Protein AF-A0A0D2DJE8-F1 (afdb_monomer)

pLDDT: mean 70.35, std 17.79, range [27.06, 93.19]

Sequence (343 aa):
MTKASALVGAFKSHMKIKAPKSRRDTSITTIDALCFAVNDFSATFHAWKSQDIGVLVDIMVNSFVNLDLILQATKDDQEGHVAQDYLDAVRQEQIKLLARLKRLAGPEEALSRVRTAVRKARRQRVAEQRPNRIDQVPRASTPVNDGSMTVHGAPITPPATPQPYHRERDLKSTTFANDLGQIMTVLPSNRDIAHEILINGSFEVQQRPWTDARKDLMMSLRSSTRSSMQYGNNEAAATWTHAMAILIREKVMNLVSRRHPLYDRFNGILDPTLISQQCRNFFETISRLLAQICSPGRDEIVQAFANNTTSDTIDRLFDVINIIDLMTLDHINFQFRLAAQSP

Secondary structure (DSSP, 8-state):
-HHHHHHHHHHHHHHHH--SS-TTHHHHHHHHHHHHHHHHHHHHHHHHHHHHHHHHHHHHHHHHHHHHHHHHHTTS--SS---HHHHHHHHHHHHHHHHHHHHHH-HHHHHHHHHHHHHHHHHHHHHHTS------PPP-----------------PPP------------S---HHHHHHHHT--PPPHHHHHHHHHH-TT---------HHHHHHHHHHHHHHHHHHHSS-HHHHHHHHHHHHHHHHHHHHHHS-TTSHHHHHHHHHT-HHHHHH-HHHHHHHHHHHHHHHS-GGGHHHHHHHHH--SS-HHHHHHHHHHHHHHHHHHHHHHHHHHHHH--

Solvent-accessible surface area (backbone atoms only — not comparable to full-atom values): 20714 Å² total; per-residue (Å²): 116,69,70,62,52,52,52,55,49,53,52,56,55,58,64,70,70,72,74,86,91,63,82,61,66,57,51,50,57,53,48,52,51,47,52,49,53,51,50,51,50,50,52,53,48,52,51,51,51,53,49,52,52,50,53,51,50,51,54,51,43,51,54,46,38,53,55,52,51,50,57,57,59,54,68,79,46,76,83,56,85,69,55,67,66,57,60,52,50,52,50,51,50,44,51,54,50,50,55,52,36,28,72,74,60,35,61,67,53,31,53,49,53,41,53,52,50,41,52,51,52,54,52,49,54,55,61,71,65,53,73,84,74,87,78,83,88,82,84,86,80,86,86,85,90,82,88,84,91,82,96,76,81,79,84,82,71,78,78,84,71,82,71,75,81,79,70,77,73,73,90,72,74,96,43,70,59,58,60,47,49,62,73,66,51,88,73,74,56,72,66,57,52,54,52,45,37,74,76,33,86,81,63,66,70,63,86,64,77,63,52,69,70,53,47,51,48,51,53,49,50,54,49,49,54,51,46,49,59,72,76,70,42,75,64,60,44,50,52,50,51,43,48,51,50,51,51,50,44,53,55,56,54,69,74,41,56,86,88,40,81,60,34,65,56,48,55,66,72,60,34,73,80,57,45,69,78,32,61,77,57,42,56,56,51,47,33,58,50,47,68,73,72,55,57,83,94,44,48,67,59,45,50,53,55,60,69,55,78,84,67,54,72,70,57,53,53,54,51,50,50,53,51,52,52,52,50,49,36,55,50,49,41,50,49,50,54,54,59,73,68,57,130

Foldseek 3Di:
DVVVVVVVVVVVVVVVVDDDDDPPPVVVVVVVVVVVVVVVVVVVVVVVVVVVLVVVLVVLLVVLLVLVVVLVVVVPVPVPPPPPVVNVVSVVVNVVSLVVSCVSVNNPVSVVSNVVSNVVSVVVVVVVPPDDPDDDDDDDDDDDDDDDDDDDDDDDDDPDDPDPPPPPDPVPDPDPLVVVLVLLAQDDDPVVVVVVCVVPVLDASDSDPQDVVSVVVVVVVLVVLVVVVVVDDVVVNLVVLLSLLVSLLVLLLVLDDPPDPVNVVSCVVSDSVV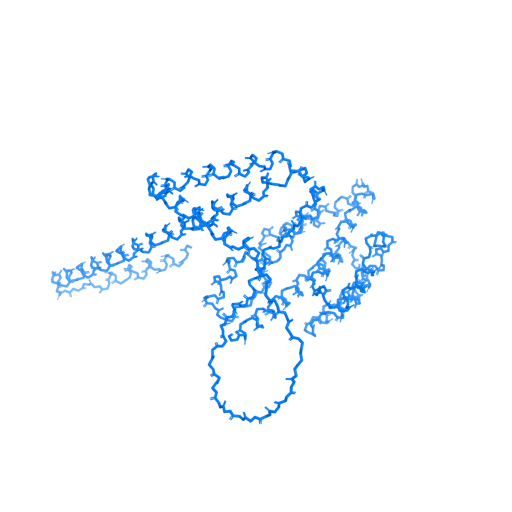CSVCVPVSQLSLLVSCCVRADPVCNVLSVVLNPPPPDDSSVSSVSSSVSSSNRVSVSVRVVSVVVSPDD

Organism: NCBI:txid215243

Nearest PDB structures (foldseek):
  7f6j-assembly1_C  TM=3.838E-01  e=7.176E+00  Homo sapiens
  4mu6-assembly1_A  TM=1.922E-01  e=9.638E+00  Legionella pneumophila subsp. pneumophila str. Philadelphia 1

InterPro domains:
  IPR008862 T-complex 11 [PF05794] (193-340)
  IPR008862 T-complex 11 [PTHR12832] (2-340)

Mean predicted aligned error: 21.14 Å

Structure (mmCIF, N/CA/C/O backbone):
data_AF-A0A0D2DJE8-F1
#
_entry.id   AF-A0A0D2DJE8-F1
#
loop_
_atom_site.group_PDB
_atom_site.id
_atom_site.type_symbol
_atom_site.label_atom_id
_atom_site.label_alt_id
_atom_site.label_comp_id
_atom_site.label_asym_id
_atom_site.label_entity_id
_atom_site.label_seq_id
_atom_site.pdbx_PDB_ins_code
_atom_site.Cartn_x
_atom_site.Cartn_y
_atom_site.Cartn_z
_atom_site.occupancy
_atom_site.B_iso_or_equiv
_atom_site.auth_seq_id
_atom_site.auth_comp_id
_atom_site.auth_asym_id
_atom_site.auth_atom_id
_atom_site.pdbx_PDB_model_num
ATOM 1 N N . MET A 1 1 ? -15.142 22.525 9.954 1.00 47.28 1 MET A N 1
ATOM 2 C CA . MET A 1 1 ? -15.579 23.778 10.620 1.00 47.28 1 MET A CA 1
ATOM 3 C C . MET A 1 1 ? -17.057 24.108 10.377 1.00 47.28 1 MET A C 1
ATOM 5 O O . MET A 1 1 ? -17.746 24.482 11.315 1.00 47.28 1 MET A O 1
ATOM 9 N N . THR A 1 2 ? -17.591 23.911 9.169 1.00 52.34 2 THR A N 1
ATOM 10 C CA . THR A 1 2 ? -18.985 24.233 8.786 1.00 52.34 2 THR A CA 1
ATOM 11 C C . THR A 1 2 ? -20.070 23.442 9.530 1.00 52.34 2 THR A C 1
ATOM 13 O O . THR A 1 2 ? -21.066 24.020 9.952 1.00 52.34 2 THR A O 1
ATOM 16 N N . LYS A 1 3 ? -19.869 22.141 9.783 1.00 49.06 3 LYS A N 1
ATOM 17 C CA . LYS A 1 3 ? -20.858 21.306 10.499 1.00 49.06 3 LYS A CA 1
ATOM 18 C C . LYS A 1 3 ? -21.031 21.692 11.979 1.00 49.06 3 LYS A C 1
ATOM 20 O O . LYS A 1 3 ? -22.139 21.651 12.500 1.00 49.06 3 LYS A O 1
ATOM 25 N N . ALA A 1 4 ? -19.955 22.134 12.636 1.00 47.28 4 ALA A N 1
ATOM 26 C CA . ALA A 1 4 ? -19.991 22.581 14.032 1.00 47.28 4 ALA A CA 1
ATOM 27 C C . ALA A 1 4 ? -20.749 23.912 14.190 1.00 47.28 4 ALA A C 1
ATOM 29 O O . ALA A 1 4 ? -21.521 24.084 15.128 1.00 47.28 4 ALA A O 1
ATOM 30 N N . SER A 1 5 ? -20.591 24.826 13.227 1.00 60.28 5 SER A N 1
ATOM 31 C CA . SER A 1 5 ? -21.339 26.088 13.182 1.00 60.28 5 SER A CA 1
ATOM 32 C C . SER A 1 5 ? -22.848 25.860 13.020 1.00 60.28 5 SER A C 1
ATOM 34 O O . SER A 1 5 ? -23.638 26.496 13.719 1.00 60.28 5 SER A O 1
ATOM 36 N N . ALA A 1 6 ? -23.247 24.905 12.174 1.00 68.69 6 ALA A N 1
ATOM 37 C CA . ALA A 1 6 ? -24.652 24.555 11.968 1.00 68.69 6 ALA A CA 1
ATOM 38 C C . ALA A 1 6 ? -25.313 23.991 13.240 1.00 68.69 6 ALA A C 1
ATOM 40 O O . ALA A 1 6 ? -26.435 24.373 13.574 1.00 68.69 6 ALA A O 1
ATOM 41 N N . LEU A 1 7 ? -24.593 23.152 13.995 1.00 63.94 7 LEU A N 1
ATOM 42 C CA . LEU A 1 7 ? -25.072 22.595 15.264 1.00 63.94 7 LEU A CA 1
ATOM 43 C C . LEU A 1 7 ? -25.291 23.693 16.320 1.00 63.94 7 LEU A C 1
ATOM 45 O O . LEU A 1 7 ? -26.330 23.742 16.978 1.00 63.94 7 LEU A O 1
ATOM 49 N N . VAL A 1 8 ? -24.336 24.623 16.436 1.00 72.00 8 VAL A N 1
ATOM 50 C CA . VAL A 1 8 ? -24.429 25.771 17.354 1.00 72.00 8 VAL A CA 1
ATOM 51 C C . VAL A 1 8 ? -25.569 26.712 16.950 1.00 72.00 8 VAL A C 1
ATOM 53 O O . VAL A 1 8 ? -26.257 27.256 17.816 1.00 72.00 8 VAL A O 1
ATOM 56 N N . GLY A 1 9 ? -25.804 26.883 15.646 1.00 72.69 9 GLY A N 1
ATOM 57 C CA . GLY A 1 9 ? -26.934 27.646 15.114 1.00 72.69 9 GLY A CA 1
ATOM 58 C C . GLY A 1 9 ? -28.283 27.028 15.488 1.00 72.69 9 GLY A C 1
ATOM 59 O O . GLY A 1 9 ? -29.141 27.721 16.034 1.00 72.69 9 GLY A O 1
ATOM 60 N N . ALA A 1 10 ? -28.445 25.720 15.276 1.00 70.56 10 ALA A N 1
ATOM 61 C CA . ALA A 1 10 ? -29.665 24.992 15.629 1.00 70.56 10 ALA A CA 1
ATOM 62 C C . ALA A 1 10 ? -29.951 25.040 17.141 1.00 70.56 10 ALA A C 1
ATOM 64 O O . ALA A 1 10 ? -31.083 25.301 17.554 1.00 70.56 10 ALA A O 1
ATOM 65 N N . PHE A 1 11 ? -28.912 24.886 17.968 1.00 67.81 11 PHE A N 1
ATOM 66 C CA . PHE A 1 11 ? -29.016 24.963 19.426 1.00 67.81 11 PHE A CA 1
ATOM 67 C C . PHE A 1 11 ? -29.463 26.353 19.910 1.00 67.81 11 PHE A C 1
ATOM 69 O O . PHE A 1 11 ? -30.391 26.471 20.715 1.00 67.81 11 PHE A O 1
ATOM 76 N N . LYS A 1 12 ? -28.873 27.427 19.364 1.00 72.62 12 LYS A N 1
ATOM 77 C CA . LYS A 1 12 ? -29.264 28.812 19.687 1.00 72.62 12 LYS A CA 1
ATOM 78 C C . LYS A 1 12 ? -30.706 29.121 19.282 1.00 72.62 12 LYS A C 1
ATOM 80 O O . LYS A 1 12 ? -31.403 29.822 20.015 1.00 72.62 12 LYS A O 1
ATOM 85 N N . SER A 1 13 ? -31.159 28.598 18.145 1.00 71.31 13 SER A N 1
ATOM 86 C CA . SER A 1 13 ? -32.546 28.749 17.694 1.00 71.31 13 SER A CA 1
ATOM 87 C C . SER A 1 13 ? -33.526 28.021 18.614 1.00 71.31 13 SER A C 1
ATOM 89 O O . SER A 1 13 ? -34.564 28.581 18.957 1.00 71.31 13 SER A O 1
ATOM 91 N N . HIS A 1 14 ? -33.172 26.827 19.101 1.00 62.34 14 HIS A N 1
ATOM 92 C CA . HIS A 1 14 ? -34.018 26.063 20.022 1.00 62.34 14 HIS A CA 1
ATOM 93 C C . HIS A 1 14 ? -34.155 26.740 21.397 1.00 62.34 14 HIS A C 1
ATOM 95 O O . HIS A 1 14 ? -35.236 26.754 21.986 1.00 62.34 14 HIS A O 1
ATOM 101 N N . MET A 1 15 ? -33.088 27.389 21.873 1.00 62.09 15 MET A N 1
ATOM 102 C CA . MET A 1 15 ? -33.115 28.155 23.122 1.00 62.09 15 MET A CA 1
ATOM 103 C C . MET A 1 15 ? -33.989 29.416 23.066 1.00 62.09 15 MET A C 1
ATOM 105 O O . MET A 1 15 ? -34.542 29.816 24.088 1.00 62.09 15 MET A O 1
ATOM 109 N N . LYS A 1 16 ? -34.141 30.049 21.895 1.00 64.00 16 LYS A N 1
ATOM 110 C CA . LYS A 1 16 ? -34.956 31.269 21.746 1.00 64.00 16 LYS A CA 1
ATOM 111 C C . LYS A 1 16 ? -36.465 31.003 21.728 1.00 64.00 16 LYS A C 1
ATOM 113 O O . LYS A 1 16 ? -37.232 31.912 22.023 1.00 64.00 16 LYS A O 1
ATOM 118 N N . ILE A 1 17 ? -36.889 29.780 21.401 1.00 57.59 17 ILE A N 1
ATOM 119 C CA . ILE A 1 17 ? -38.304 29.437 21.173 1.00 57.59 17 ILE A CA 1
ATOM 120 C C . ILE A 1 17 ? -39.050 29.100 22.480 1.00 57.59 17 ILE A C 1
ATOM 122 O O . ILE A 1 17 ? -40.277 29.149 22.517 1.00 57.59 17 ILE A O 1
ATOM 126 N N . LYS A 1 18 ? -38.353 28.831 23.595 1.00 52.88 18 LYS A N 1
ATOM 127 C CA . LYS A 1 18 ? -38.999 28.491 24.878 1.00 52.88 18 LYS A CA 1
ATOM 128 C C . LYS A 1 18 ? -38.932 29.609 25.919 1.00 52.88 18 LYS A C 1
ATOM 130 O O . LYS A 1 18 ? -38.138 29.588 26.856 1.00 52.88 18 LYS A O 1
ATOM 135 N N . ALA A 1 19 ? -39.885 30.526 25.825 1.00 50.62 19 ALA A N 1
ATOM 136 C CA . ALA A 1 19 ? -40.555 31.104 26.990 1.00 50.62 19 ALA A CA 1
ATOM 137 C C . ALA A 1 19 ? -41.966 31.532 26.552 1.00 50.62 19 ALA A C 1
ATOM 139 O O . ALA A 1 19 ? -42.040 32.181 25.512 1.00 50.62 19 ALA A O 1
ATOM 140 N N . PRO A 1 20 ? -43.065 31.245 27.292 1.00 56.22 20 PRO A N 1
ATOM 141 C CA . PRO A 1 20 ? -43.128 31.280 28.761 1.00 56.22 20 PRO A CA 1
ATOM 142 C C . PRO A 1 20 ? -44.082 30.248 29.447 1.00 56.22 20 PRO A C 1
ATOM 144 O O . PRO A 1 20 ? -44.749 29.454 28.799 1.00 56.22 20 PRO A O 1
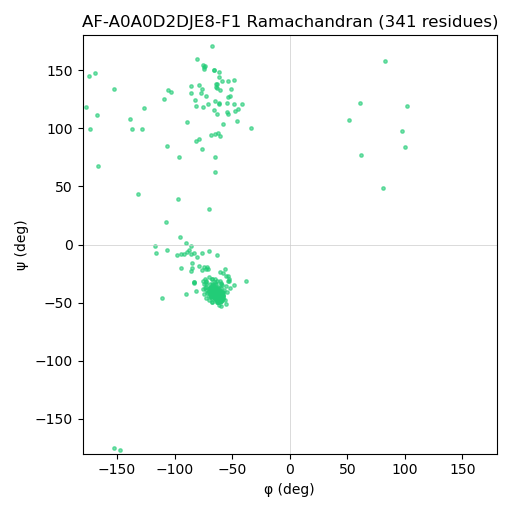ATOM 147 N N . LYS A 1 21 ? -44.170 30.350 30.791 1.00 50.53 21 LYS A N 1
ATOM 148 C CA . LYS A 1 21 ? -45.205 29.823 31.727 1.00 50.53 21 LYS A CA 1
ATOM 149 C C . LYS A 1 21 ? -45.164 28.342 32.178 1.00 50.53 21 LYS A C 1
ATOM 151 O O . LYS A 1 21 ? -46.187 27.684 32.256 1.00 50.53 21 LYS A O 1
ATOM 156 N N . SER A 1 22 ? -43.996 27.871 32.617 1.00 48.94 22 SER A N 1
ATOM 157 C CA . SER A 1 22 ? -43.826 27.037 33.835 1.00 48.94 22 SER A CA 1
ATOM 158 C C . SER A 1 22 ? -42.330 26.990 34.170 1.00 48.94 22 SER A C 1
ATOM 160 O O . SER A 1 22 ? -41.620 26.028 33.898 1.00 48.94 22 SER A O 1
ATOM 162 N N . ARG A 1 23 ? -41.782 28.141 34.577 1.00 51.25 23 ARG A N 1
ATOM 163 C CA . ARG A 1 23 ? -40.354 28.454 34.380 1.00 51.25 23 ARG A CA 1
ATOM 164 C C . ARG A 1 23 ? -39.403 27.925 35.462 1.00 51.25 23 ARG A C 1
ATOM 166 O O . ARG A 1 23 ? -38.215 28.183 35.336 1.00 51.25 23 ARG A O 1
ATOM 173 N N . ARG A 1 24 ? -39.891 27.250 36.510 1.00 49.66 24 ARG A N 1
ATOM 174 C CA . ARG A 1 24 ? -39.035 26.722 37.593 1.00 49.66 24 ARG A CA 1
ATOM 175 C C . ARG A 1 24 ? -38.951 25.195 37.592 1.00 49.66 24 ARG A C 1
ATOM 177 O O . ARG A 1 24 ? -37.842 24.681 37.588 1.00 49.66 24 ARG A O 1
ATOM 184 N N . ASP A 1 25 ? -40.068 24.482 37.457 1.00 49.16 25 ASP A N 1
ATOM 185 C CA . ASP A 1 25 ? -40.029 23.010 37.490 1.00 49.16 25 ASP A CA 1
ATOM 186 C C . ASP A 1 25 ? -39.458 22.401 36.208 1.00 49.16 25 ASP A C 1
ATOM 188 O O . ASP A 1 25 ? -38.590 21.535 36.269 1.00 49.16 25 ASP A O 1
ATOM 192 N N . THR A 1 26 ? -39.841 22.910 35.031 1.00 51.50 26 THR A N 1
ATOM 193 C CA . THR A 1 26 ? -39.294 22.378 33.769 1.00 51.50 26 THR A CA 1
ATOM 194 C C . THR A 1 26 ? -37.807 22.672 33.589 1.00 51.50 26 THR A C 1
ATOM 196 O O . THR A 1 26 ? -37.121 21.863 32.971 1.00 51.50 26 THR A O 1
ATOM 199 N N . SER A 1 27 ? -37.278 23.777 34.142 1.00 55.91 27 SER A N 1
ATOM 200 C CA . SER A 1 27 ? -35.841 24.061 34.048 1.00 55.91 27 SER A CA 1
ATOM 201 C C . SER A 1 27 ? -35.023 23.113 34.916 1.00 55.91 27 SER A C 1
ATOM 203 O O . SER A 1 27 ? -33.990 22.641 34.454 1.00 55.91 27 SER A O 1
ATOM 205 N N . ILE A 1 28 ? -35.496 22.800 36.130 1.00 59.34 28 ILE A N 1
ATOM 206 C CA . ILE A 1 28 ? -34.827 21.861 37.043 1.00 59.34 28 ILE A CA 1
ATOM 207 C C . ILE A 1 28 ? -34.779 20.470 36.405 1.00 59.34 28 ILE A C 1
ATOM 209 O O . ILE A 1 28 ? -33.693 19.932 36.225 1.00 59.34 28 ILE A O 1
ATOM 213 N N . THR A 1 29 ? -35.905 19.956 35.897 1.00 67.81 29 THR A N 1
ATOM 214 C CA . THR A 1 29 ? -35.933 18.635 35.244 1.00 67.81 29 THR A CA 1
ATOM 215 C C . THR A 1 29 ? -35.049 18.568 33.992 1.00 67.81 29 THR A C 1
ATOM 217 O O . THR A 1 29 ? -34.411 17.549 33.741 1.00 67.81 29 THR A O 1
ATOM 220 N N . THR A 1 30 ? -34.964 19.644 33.196 1.00 71.00 30 THR A N 1
ATOM 221 C CA . THR A 1 30 ? -34.058 19.672 32.031 1.00 71.00 30 THR A CA 1
ATOM 222 C C . THR A 1 30 ? -32.584 19.781 32.411 1.00 71.00 30 THR A C 1
ATOM 224 O O . THR A 1 30 ? -31.740 19.244 31.696 1.00 71.00 30 THR A O 1
ATOM 227 N N . ILE A 1 31 ? -32.268 20.461 33.517 1.00 74.25 31 ILE A N 1
ATOM 228 C CA . ILE A 1 31 ? -30.904 20.549 34.047 1.00 74.25 31 ILE A CA 1
ATOM 229 C C . ILE A 1 31 ? -30.491 19.188 34.605 1.00 74.25 31 ILE A C 1
ATOM 231 O O . ILE A 1 31 ? -29.411 18.715 34.270 1.00 74.25 31 ILE A O 1
ATOM 235 N N . ASP A 1 32 ? -31.366 18.513 35.348 1.00 78.94 32 ASP A N 1
ATOM 236 C CA . ASP A 1 32 ? -31.104 17.174 35.882 1.00 78.94 32 ASP A CA 1
ATOM 237 C C . ASP A 1 32 ? -30.932 16.140 34.761 1.00 78.94 32 ASP A C 1
ATOM 239 O O . ASP A 1 32 ? -30.002 15.335 34.799 1.00 78.94 32 ASP A O 1
ATOM 243 N N . ALA A 1 33 ? -31.758 16.208 33.711 1.00 77.62 33 ALA A N 1
ATOM 244 C CA . ALA A 1 33 ? -31.616 15.356 32.530 1.00 77.62 33 ALA A CA 1
ATOM 245 C C . ALA A 1 33 ? -30.295 15.606 31.779 1.00 77.62 33 ALA A C 1
ATOM 247 O O . ALA A 1 33 ? -29.656 14.660 31.317 1.00 77.62 33 ALA A O 1
ATOM 248 N N . LEU A 1 34 ? -29.857 16.867 31.678 1.00 80.00 34 LEU A N 1
ATOM 249 C CA . LEU A 1 34 ? -28.566 17.212 31.084 1.00 80.00 34 LEU A CA 1
ATOM 250 C C . LEU A 1 34 ? -27.401 16.730 31.957 1.00 80.00 34 LEU A C 1
ATOM 252 O O . LEU A 1 34 ? -26.457 16.148 31.431 1.00 80.00 34 LEU A O 1
ATOM 256 N N . CYS A 1 35 ? -27.473 16.930 33.274 1.00 85.69 35 CYS A N 1
ATOM 257 C CA . CYS A 1 35 ? -26.487 16.427 34.229 1.00 85.69 35 CYS A CA 1
ATOM 258 C C . CYS A 1 35 ? -26.371 14.902 34.142 1.00 85.69 35 CYS A C 1
ATOM 260 O O . CYS A 1 35 ? -25.261 14.379 34.086 1.00 85.69 35 CYS A O 1
ATOM 262 N N . PHE A 1 36 ? -27.499 14.191 34.057 1.00 88.12 36 PHE A N 1
ATOM 263 C CA . PHE A 1 36 ? -27.517 12.744 33.864 1.00 88.12 36 PHE A CA 1
ATOM 264 C C . PHE A 1 36 ? -26.846 12.339 32.547 1.00 88.12 36 PHE A C 1
ATOM 266 O O . PHE A 1 36 ? -25.940 11.513 32.563 1.00 88.12 36 PHE A O 1
ATOM 273 N N . ALA A 1 37 ? -27.212 12.965 31.424 1.00 82.75 37 ALA A N 1
ATOM 274 C CA . ALA A 1 37 ? -26.624 12.659 30.118 1.00 82.75 37 ALA A CA 1
ATOM 275 C C . ALA A 1 37 ? -25.116 12.965 30.050 1.00 82.75 37 ALA A C 1
ATOM 277 O O . ALA A 1 37 ? -24.356 12.220 29.436 1.00 82.75 37 ALA A O 1
ATOM 278 N N . VAL A 1 38 ? -24.659 14.045 30.692 1.00 89.44 38 VAL A N 1
ATOM 279 C CA . VAL A 1 38 ? -23.232 14.398 30.765 1.00 89.44 38 VAL A CA 1
ATOM 280 C C . VAL A 1 38 ? -22.468 13.426 31.660 1.00 89.44 38 VAL A C 1
ATOM 282 O O . VAL A 1 38 ? -21.351 13.039 31.313 1.00 89.44 38 VAL A O 1
ATOM 285 N N . ASN A 1 39 ? -23.052 13.009 32.784 1.00 91.69 39 ASN A N 1
ATOM 286 C CA . ASN A 1 39 ? -22.450 12.010 33.663 1.00 91.69 39 ASN A CA 1
ATOM 287 C C . ASN A 1 39 ? -22.362 10.645 32.972 1.00 91.69 39 ASN A C 1
ATOM 289 O O . ASN A 1 39 ? -21.312 10.012 33.035 1.00 91.69 39 ASN A O 1
ATOM 293 N N . ASP A 1 40 ? -23.412 10.234 32.259 1.00 88.50 40 ASP A N 1
ATOM 294 C CA . ASP A 1 40 ? -23.446 8.996 31.477 1.00 88.50 40 ASP A CA 1
ATOM 295 C C . ASP A 1 40 ? -22.420 9.012 30.333 1.00 88.50 40 ASP A C 1
ATOM 297 O O . ASP A 1 40 ? -21.607 8.094 30.198 1.00 88.50 40 ASP A O 1
ATOM 301 N N . PHE A 1 41 ? -22.359 10.114 29.576 1.00 87.44 41 PHE A N 1
ATOM 302 C CA . PHE A 1 41 ? -21.323 10.321 28.566 1.00 87.44 41 PHE A CA 1
ATOM 303 C C . PHE A 1 41 ? -19.921 10.262 29.178 1.00 87.44 41 PHE A C 1
ATOM 305 O O . PHE A 1 41 ? -19.049 9.582 28.644 1.00 87.44 41 PHE A O 1
ATOM 312 N N . SER A 1 42 ? -19.692 10.950 30.300 1.00 88.31 42 SER A N 1
ATOM 313 C CA . SER A 1 42 ? -18.378 11.000 30.947 1.00 88.31 42 SER A CA 1
ATOM 314 C C . SER A 1 42 ? -17.964 9.624 31.463 1.00 88.31 42 SER A C 1
ATOM 316 O O . SER A 1 42 ? -16.830 9.207 31.236 1.00 88.31 42 SER A O 1
ATOM 318 N N . ALA A 1 43 ? -18.879 8.887 32.097 1.00 89.56 43 ALA A N 1
ATOM 319 C CA . ALA A 1 43 ? -18.636 7.529 32.571 1.00 89.56 43 ALA A CA 1
ATOM 320 C C . ALA A 1 43 ? -18.311 6.584 31.406 1.00 89.56 43 ALA A C 1
ATOM 322 O O . ALA A 1 43 ? -17.287 5.897 31.434 1.00 89.56 43 ALA A O 1
ATOM 323 N N . THR A 1 44 ? -19.121 6.618 30.345 1.00 85.81 44 THR A N 1
ATOM 324 C CA . THR A 1 44 ? -18.917 5.805 29.139 1.00 85.81 44 THR A CA 1
ATOM 325 C C . THR A 1 44 ? -17.604 6.160 28.438 1.00 85.81 44 THR A C 1
ATOM 327 O O . THR A 1 44 ? -16.843 5.276 28.043 1.00 85.81 44 THR A O 1
ATOM 330 N N . PHE A 1 45 ? -17.277 7.449 28.336 1.00 85.94 45 PHE A N 1
ATOM 331 C CA . PHE A 1 45 ? -16.034 7.928 27.737 1.00 85.94 45 PHE A CA 1
ATOM 332 C C . PHE A 1 45 ? -14.803 7.523 28.554 1.00 85.94 45 PHE A C 1
ATOM 334 O O . PHE A 1 45 ? -13.803 7.080 27.987 1.00 85.94 45 PHE A O 1
ATOM 341 N N . HIS A 1 46 ? -14.860 7.636 29.883 1.00 87.38 46 HIS A N 1
ATOM 342 C CA . HIS A 1 46 ? -13.777 7.193 30.758 1.00 87.38 46 HIS A CA 1
ATOM 343 C C . HIS A 1 46 ? -13.576 5.677 30.699 1.00 87.38 46 HIS A C 1
ATOM 345 O O . HIS A 1 46 ? -12.429 5.232 30.626 1.00 87.38 46 HIS A O 1
ATOM 351 N N . ALA A 1 47 ? -14.660 4.897 30.659 1.00 85.38 47 ALA A N 1
ATOM 352 C CA . ALA A 1 47 ? -14.599 3.448 30.490 1.00 85.38 47 ALA A CA 1
ATOM 353 C C . ALA A 1 47 ? -13.961 3.065 29.146 1.00 85.38 47 ALA A C 1
ATOM 355 O O . ALA A 1 47 ? -13.003 2.291 29.116 1.00 85.38 47 ALA A O 1
ATOM 356 N N . TRP A 1 48 ? -14.415 3.675 28.047 1.00 89.44 48 TRP A N 1
ATOM 357 C CA . TRP A 1 48 ? -13.828 3.476 26.721 1.00 89.44 48 TRP A CA 1
ATOM 358 C C . TRP A 1 48 ? -12.341 3.853 26.686 1.00 89.44 48 TRP A C 1
ATOM 360 O O . TRP A 1 48 ? -11.515 3.076 26.213 1.00 89.44 48 TRP A O 1
ATOM 370 N N . LYS A 1 49 ? -11.970 5.007 27.254 1.00 88.25 49 LYS A N 1
ATOM 371 C CA . LYS A 1 49 ? -10.576 5.464 27.315 1.00 88.25 49 LYS A CA 1
ATOM 372 C C . LYS A 1 49 ? -9.697 4.510 28.125 1.00 88.25 49 LYS A C 1
ATOM 374 O O . LYS A 1 49 ? -8.564 4.245 27.732 1.00 88.25 49 LYS A O 1
ATOM 379 N N . SER A 1 50 ? -10.197 3.999 29.249 1.00 84.19 50 SER A N 1
ATOM 380 C CA . SER A 1 50 ? -9.478 3.006 30.052 1.00 84.19 50 SER A CA 1
ATOM 381 C C . SER A 1 50 ? -9.262 1.707 29.274 1.00 84.19 50 SER A C 1
ATOM 383 O O . SER A 1 50 ? -8.175 1.133 29.333 1.00 84.19 50 SER A O 1
ATOM 385 N N . GLN A 1 51 ? -10.271 1.268 28.515 1.00 86.62 51 GLN A N 1
ATOM 386 C CA . GLN A 1 51 ? -10.176 0.085 27.662 1.00 86.62 51 GLN A CA 1
ATOM 387 C C . GLN A 1 51 ? -9.151 0.280 26.536 1.00 86.62 51 GLN A C 1
ATOM 389 O O . GLN A 1 51 ? -8.308 -0.588 26.327 1.00 86.62 51 GLN A O 1
ATOM 394 N N . ASP A 1 52 ? -9.175 1.424 25.850 1.00 86.38 52 ASP A N 1
ATOM 395 C CA . ASP A 1 52 ? -8.239 1.745 24.765 1.00 86.38 52 ASP A CA 1
ATOM 396 C C . ASP A 1 52 ? -6.784 1.816 25.259 1.00 86.38 52 ASP A C 1
ATOM 398 O O . ASP A 1 52 ? -5.879 1.238 24.653 1.00 86.38 52 ASP A O 1
ATOM 402 N N . ILE A 1 53 ? -6.555 2.431 26.427 1.00 87.44 53 ILE A N 1
ATOM 403 C CA . ILE A 1 53 ? -5.235 2.438 27.076 1.00 87.44 53 ILE A CA 1
ATOM 404 C C . ILE A 1 53 ? -4.792 1.009 27.416 1.00 87.44 53 ILE A C 1
ATOM 406 O O . ILE A 1 53 ? -3.630 0.669 27.191 1.00 87.44 53 ILE A O 1
ATOM 410 N N . GLY A 1 54 ? -5.698 0.165 27.919 1.00 88.69 54 GLY A N 1
ATOM 411 C CA . GLY A 1 54 ? -5.420 -1.247 28.191 1.00 88.69 54 GLY A CA 1
ATOM 412 C C . GLY A 1 54 ? -4.990 -2.012 26.937 1.00 88.69 54 GLY A C 1
ATOM 413 O O . GLY A 1 54 ? -3.942 -2.656 26.942 1.00 88.69 54 GLY A O 1
ATOM 414 N N . VAL A 1 55 ? -5.737 -1.861 25.839 1.00 88.50 55 VAL A N 1
ATOM 415 C CA . VAL A 1 55 ? -5.411 -2.471 24.538 1.00 88.50 55 VAL A CA 1
ATOM 416 C C . VAL A 1 55 ? -4.053 -1.986 24.027 1.00 88.50 55 VAL A C 1
ATOM 418 O O . VAL A 1 55 ? -3.235 -2.788 23.575 1.00 88.50 55 VAL A O 1
ATOM 421 N N . LEU A 1 56 ? -3.763 -0.687 24.141 1.00 88.38 56 LEU A N 1
ATOM 422 C CA . LEU A 1 56 ? -2.466 -0.131 23.755 1.00 88.38 56 LEU A CA 1
ATOM 423 C C . LEU A 1 56 ? -1.316 -0.727 24.582 1.00 88.38 56 LEU A C 1
ATOM 425 O O . LEU A 1 56 ? -0.267 -1.053 24.021 1.00 88.38 56 LEU A O 1
ATOM 429 N N . VAL A 1 57 ? -1.502 -0.883 25.898 1.00 91.31 57 VAL A N 1
ATOM 430 C CA . VAL A 1 57 ? -0.523 -1.531 26.784 1.00 91.31 57 VAL A CA 1
ATOM 431 C C . VAL A 1 57 ? -0.278 -2.973 26.342 1.00 91.31 57 VAL A C 1
ATOM 433 O O . VAL A 1 57 ? 0.879 -3.376 26.236 1.00 91.31 57 VAL A O 1
ATOM 436 N N . ASP A 1 58 ? -1.322 -3.729 26.009 1.00 90.00 58 ASP A N 1
ATOM 437 C CA . ASP A 1 58 ? -1.189 -5.125 25.581 1.00 90.00 58 ASP A CA 1
ATOM 438 C C . ASP A 1 58 ? -0.471 -5.257 24.227 1.00 90.00 58 ASP A C 1
ATOM 440 O O . ASP A 1 58 ? 0.422 -6.097 24.081 1.00 90.00 58 ASP A O 1
ATOM 444 N N . ILE A 1 59 ? -0.766 -4.375 23.263 1.00 89.38 59 ILE A N 1
ATOM 445 C CA . ILE A 1 59 ? -0.039 -4.297 21.982 1.00 89.38 59 ILE A CA 1
ATOM 446 C C . ILE A 1 59 ? 1.448 -4.017 22.225 1.00 89.38 59 ILE A C 1
ATOM 448 O O . ILE A 1 59 ? 2.320 -4.667 21.643 1.00 89.38 59 ILE A O 1
ATOM 452 N N . MET A 1 60 ? 1.754 -3.065 23.107 1.00 88.50 60 MET A N 1
ATOM 453 C CA . MET A 1 60 ? 3.130 -2.721 23.453 1.00 88.50 60 MET A CA 1
ATOM 454 C C . MET A 1 60 ? 3.853 -3.863 24.178 1.00 88.50 60 MET A C 1
ATOM 456 O O . MET A 1 60 ? 5.025 -4.111 23.902 1.00 88.50 60 MET A O 1
ATOM 460 N N . VAL A 1 61 ? 3.176 -4.591 25.069 1.00 92.56 61 VAL A N 1
ATOM 461 C CA . VAL A 1 61 ? 3.737 -5.786 25.717 1.00 92.56 61 VAL A CA 1
ATOM 462 C C . VAL A 1 61 ? 4.032 -6.872 24.679 1.00 92.56 61 VAL A C 1
ATOM 464 O O . VAL A 1 61 ? 5.111 -7.461 24.717 1.00 92.56 61 VAL A O 1
ATOM 467 N N . ASN A 1 62 ? 3.137 -7.100 23.716 1.00 91.00 62 ASN A N 1
ATOM 468 C CA . ASN A 1 62 ? 3.361 -8.072 22.644 1.00 91.00 62 ASN A CA 1
ATOM 469 C C . ASN A 1 62 ? 4.552 -7.679 21.752 1.00 91.00 62 ASN A C 1
ATOM 471 O O . ASN A 1 62 ? 5.419 -8.499 21.456 1.00 91.00 62 ASN A O 1
ATOM 475 N N . SER A 1 63 ? 4.663 -6.394 21.400 1.00 89.06 63 SER A N 1
ATOM 476 C CA . SER A 1 63 ? 5.829 -5.878 20.676 1.00 89.06 63 SER A CA 1
ATOM 477 C C . SER A 1 63 ? 7.130 -6.081 21.462 1.00 89.06 63 SER A C 1
ATOM 479 O O . SER A 1 63 ? 8.149 -6.405 20.858 1.00 89.06 63 SER A O 1
ATOM 481 N N . PHE A 1 64 ? 7.113 -5.928 22.791 1.00 93.19 64 PHE A N 1
ATOM 482 C CA . PHE A 1 64 ? 8.289 -6.177 23.631 1.00 93.19 64 PHE A CA 1
ATOM 483 C C . PHE A 1 64 ? 8.704 -7.651 23.589 1.00 93.19 64 PHE A C 1
ATOM 485 O O . PHE A 1 64 ? 9.889 -7.958 23.454 1.00 93.19 64 PHE A O 1
ATOM 492 N N . VAL A 1 65 ? 7.726 -8.558 23.681 1.00 93.06 65 VAL A N 1
ATOM 493 C CA . VAL A 1 65 ? 7.943 -10.007 23.595 1.00 93.06 65 VAL A CA 1
ATOM 494 C C . VAL A 1 65 ? 8.539 -10.395 22.244 1.00 93.06 65 VAL A C 1
ATOM 496 O O . VAL A 1 65 ? 9.514 -11.136 22.222 1.00 93.06 65 VAL A O 1
ATOM 499 N N . ASN A 1 66 ? 8.033 -9.855 21.133 1.00 89.81 66 ASN A N 1
ATOM 500 C CA . ASN A 1 66 ? 8.586 -10.136 19.804 1.00 89.81 66 ASN A CA 1
ATOM 501 C C . ASN A 1 66 ? 10.063 -9.733 19.696 1.00 89.81 66 ASN A C 1
ATOM 503 O O . ASN A 1 66 ? 10.875 -10.505 19.191 1.00 89.81 66 ASN A O 1
ATOM 507 N N . LEU A 1 67 ? 10.433 -8.562 20.229 1.00 90.81 67 LEU A N 1
ATOM 508 C CA . LEU A 1 67 ? 11.834 -8.128 20.275 1.00 90.81 67 LEU A CA 1
ATOM 509 C C . LEU A 1 67 ? 12.693 -9.046 21.166 1.00 90.81 67 LEU A C 1
ATOM 511 O O . LEU A 1 67 ? 13.834 -9.336 20.813 1.00 90.81 67 LEU A O 1
ATOM 515 N N . ASP A 1 68 ? 12.156 -9.546 22.288 1.00 89.44 68 ASP A N 1
ATOM 516 C CA . ASP A 1 68 ? 12.854 -10.522 23.147 1.00 89.44 68 ASP A CA 1
ATOM 517 C C . ASP A 1 68 ? 13.087 -11.851 22.416 1.00 89.44 68 ASP A C 1
ATOM 519 O O . ASP A 1 68 ? 14.180 -12.408 22.488 1.00 89.44 68 ASP A O 1
ATOM 523 N N . LEU A 1 69 ? 12.095 -12.335 21.665 1.00 87.62 69 LEU A N 1
ATOM 524 C CA . LEU A 1 69 ? 12.208 -13.569 20.886 1.00 87.62 69 LEU A CA 1
ATOM 525 C C . LEU A 1 69 ? 13.243 -13.456 19.761 1.00 87.62 69 LEU A C 1
ATOM 527 O O . LEU A 1 69 ? 13.995 -14.408 19.560 1.00 87.62 69 LEU A O 1
ATOM 531 N N . ILE A 1 70 ? 13.326 -12.304 19.082 1.00 84.56 70 ILE A N 1
ATOM 532 C CA . ILE A 1 70 ? 14.373 -12.031 18.081 1.00 84.56 70 ILE A CA 1
ATOM 533 C C . ILE A 1 70 ? 15.750 -12.130 18.738 1.00 84.56 70 ILE A C 1
ATOM 535 O O . ILE A 1 70 ? 16.572 -12.921 18.285 1.00 84.56 70 ILE A O 1
ATOM 539 N N . LEU A 1 71 ? 15.972 -11.417 19.850 1.00 84.88 71 LEU A N 1
ATOM 540 C CA . LEU A 1 71 ? 17.249 -11.461 20.576 1.00 84.88 71 LEU A CA 1
ATOM 541 C C . LEU A 1 71 ? 17.616 -12.875 21.042 1.00 84.88 71 LEU A C 1
ATOM 543 O O . LEU A 1 71 ? 18.793 -13.230 21.088 1.00 84.88 71 LEU A O 1
ATOM 547 N N . GLN A 1 72 ? 16.621 -13.684 21.412 1.00 82.50 72 GLN A N 1
ATOM 548 C CA . GLN A 1 72 ? 16.851 -15.078 21.768 1.00 82.50 72 GLN A CA 1
ATOM 549 C C . GLN A 1 72 ? 17.173 -15.958 20.560 1.00 82.50 72 GLN A C 1
ATOM 551 O O . GLN A 1 72 ? 17.974 -16.871 20.698 1.00 82.50 72 GLN A O 1
ATOM 556 N N . ALA A 1 73 ? 16.524 -15.754 19.412 1.00 79.94 73 ALA A N 1
ATOM 557 C CA . ALA A 1 73 ? 16.792 -16.523 18.197 1.00 79.94 73 ALA A CA 1
ATOM 558 C C . ALA A 1 73 ? 18.185 -16.230 17.632 1.00 79.94 73 ALA A C 1
ATOM 560 O O . ALA A 1 73 ? 18.884 -17.151 17.233 1.00 79.94 73 ALA A O 1
ATOM 561 N N . THR A 1 74 ? 18.620 -14.974 17.697 1.00 76.62 74 THR A N 1
ATOM 562 C CA . THR A 1 74 ? 19.948 -14.551 17.236 1.00 76.62 74 THR A CA 1
ATOM 563 C C . THR A 1 74 ? 21.077 -14.920 18.197 1.00 76.62 74 THR A C 1
ATOM 565 O O . THR A 1 74 ? 22.237 -14.686 17.887 1.00 76.62 74 THR A O 1
ATOM 568 N N . LYS A 1 75 ? 20.776 -15.436 19.398 1.00 71.12 75 LYS A N 1
ATOM 569 C CA . LYS A 1 75 ? 21.813 -15.801 20.374 1.00 71.12 75 LYS A CA 1
ATOM 570 C C . LYS A 1 75 ? 22.621 -17.026 19.926 1.00 71.12 75 LYS A C 1
ATOM 572 O O . LYS A 1 75 ? 23.810 -17.089 20.224 1.00 71.12 75 LYS A O 1
ATOM 577 N N . ASP A 1 76 ? 21.970 -17.957 19.231 1.00 65.06 76 ASP A N 1
ATOM 578 C CA . ASP A 1 76 ? 22.563 -19.230 18.804 1.00 65.06 76 ASP A CA 1
ATOM 579 C C . ASP A 1 76 ? 23.049 -19.193 17.337 1.00 65.06 76 ASP A C 1
ATOM 581 O O . ASP A 1 76 ? 23.751 -20.099 16.900 1.00 65.06 76 ASP A O 1
ATOM 585 N N . ASP A 1 77 ? 22.725 -18.130 16.592 1.00 62.50 77 ASP A N 1
ATOM 586 C CA . ASP A 1 77 ? 23.124 -17.909 15.196 1.00 62.50 77 ASP A CA 1
ATOM 587 C C . ASP A 1 77 ? 24.384 -17.024 15.127 1.00 62.50 77 ASP A C 1
ATOM 589 O O . ASP A 1 77 ? 24.317 -15.822 14.875 1.00 62.50 77 ASP A O 1
ATOM 593 N N . GLN A 1 78 ? 25.545 -17.613 15.450 1.00 56.09 78 GLN A N 1
ATOM 594 C CA . GLN A 1 78 ? 26.856 -16.950 15.328 1.00 56.09 78 GLN A CA 1
ATOM 595 C C . GLN A 1 78 ? 27.479 -17.071 13.925 1.00 56.09 78 GLN A C 1
ATOM 597 O O . GLN A 1 78 ? 28.506 -16.442 13.666 1.00 56.09 78 GLN A O 1
ATOM 602 N N . GLU A 1 79 ? 26.889 -17.870 13.029 1.00 54.38 79 GLU A N 1
ATOM 603 C CA . GLU A 1 79 ? 27.378 -18.064 11.655 1.00 54.38 79 GLU A CA 1
ATOM 604 C C . GLU A 1 79 ? 26.900 -16.949 10.716 1.00 54.38 79 GLU A C 1
ATOM 606 O O . GLU A 1 79 ? 27.631 -16.536 9.812 1.00 54.38 79 GLU A O 1
ATOM 611 N N . GLY A 1 80 ? 25.710 -16.392 10.960 1.00 56.03 80 GLY A N 1
ATOM 612 C CA . GLY A 1 80 ? 25.290 -15.143 10.345 1.00 56.03 80 GLY A CA 1
ATOM 613 C C . GLY A 1 80 ? 26.009 -13.971 11.005 1.00 56.03 80 GLY A C 1
ATOM 614 O O . GLY A 1 80 ? 25.822 -13.716 12.189 1.00 56.03 80 GLY A O 1
ATOM 615 N N . HIS A 1 81 ? 26.804 -13.206 10.254 1.00 56.38 81 HIS A N 1
ATOM 616 C CA . HIS A 1 81 ? 27.355 -11.919 10.696 1.00 56.38 81 HIS A CA 1
ATOM 617 C C . HIS A 1 81 ? 26.237 -10.875 10.922 1.00 56.38 81 HIS A C 1
ATOM 619 O O . HIS A 1 81 ? 26.171 -9.854 10.234 1.00 56.38 81 HIS A O 1
ATOM 625 N N . VAL A 1 82 ? 25.320 -11.122 11.860 1.00 59.91 82 VAL A N 1
ATOM 626 C CA . VAL A 1 82 ? 24.336 -10.142 12.307 1.00 59.91 82 VAL A CA 1
ATOM 627 C C . VAL A 1 82 ? 25.135 -9.007 12.924 1.00 59.91 82 VAL A C 1
ATOM 629 O O . VAL A 1 82 ? 25.810 -9.185 13.937 1.00 59.91 82 VAL A O 1
ATOM 632 N N . ALA A 1 83 ? 25.107 -7.847 12.269 1.00 66.81 83 ALA A N 1
ATOM 633 C CA . ALA A 1 83 ? 25.825 -6.674 12.735 1.00 66.81 83 ALA A CA 1
ATOM 634 C C . ALA A 1 83 ? 25.452 -6.410 14.199 1.00 66.81 83 ALA A C 1
ATOM 636 O O . ALA A 1 83 ? 24.270 -6.322 14.532 1.00 66.81 83 ALA A O 1
ATOM 637 N N . GLN A 1 84 ? 26.454 -6.281 15.068 1.00 74.44 84 GLN A N 1
ATOM 638 C CA . GLN A 1 84 ? 26.278 -5.934 16.481 1.00 74.44 84 GLN A CA 1
ATOM 639 C C . GLN A 1 84 ? 25.353 -4.709 16.647 1.00 74.44 84 GLN A C 1
ATOM 641 O O . GLN A 1 84 ? 24.489 -4.687 17.524 1.00 74.44 84 GLN A O 1
ATOM 646 N N . ASP A 1 85 ? 25.433 -3.774 15.698 1.00 75.19 85 ASP A N 1
ATOM 647 C CA . ASP A 1 85 ? 24.570 -2.599 15.565 1.00 75.19 85 ASP A CA 1
ATOM 648 C C . ASP A 1 85 ? 23.068 -2.931 15.496 1.00 75.19 85 ASP A C 1
ATOM 650 O O . ASP A 1 85 ? 22.242 -2.197 16.038 1.00 75.19 85 ASP A O 1
ATOM 654 N N . TYR A 1 86 ? 22.681 -4.045 14.864 1.00 80.25 86 TYR A N 1
ATOM 655 C CA . TYR A 1 86 ? 21.286 -4.493 14.804 1.00 80.25 86 TYR A CA 1
ATOM 656 C C . TYR A 1 86 ? 20.785 -4.950 16.176 1.00 80.25 86 TYR A C 1
ATOM 658 O O . TYR A 1 86 ? 19.693 -4.564 16.597 1.00 80.25 86 TYR A O 1
ATOM 666 N N . LEU A 1 87 ? 21.586 -5.735 16.901 1.00 81.38 87 LEU A N 1
ATOM 667 C CA . LEU A 1 87 ? 21.233 -6.188 18.249 1.00 81.38 87 LEU A CA 1
ATOM 668 C C . LEU A 1 87 ? 21.129 -5.007 19.214 1.00 81.38 87 LEU A C 1
ATOM 670 O O . LEU A 1 87 ? 20.217 -4.958 20.045 1.00 81.38 87 LEU A O 1
ATOM 674 N N . ASP A 1 88 ? 22.023 -4.031 19.076 1.00 84.19 88 ASP A N 1
ATOM 675 C CA . ASP A 1 88 ? 21.995 -2.821 19.887 1.00 84.19 88 ASP A CA 1
ATOM 676 C C . ASP A 1 88 ? 20.798 -1.926 19.536 1.00 84.19 88 ASP A C 1
ATOM 678 O O . ASP A 1 88 ? 20.135 -1.427 20.448 1.00 84.19 88 ASP A O 1
ATOM 682 N N . ALA A 1 89 ? 20.415 -1.821 18.260 1.00 83.94 89 ALA A N 1
ATOM 683 C CA . ALA A 1 89 ? 19.178 -1.150 17.854 1.00 83.94 89 ALA A CA 1
ATOM 684 C C . ALA A 1 89 ? 17.926 -1.827 18.447 1.00 83.94 89 ALA A C 1
ATOM 686 O O . ALA A 1 89 ? 17.049 -1.149 18.987 1.00 83.94 89 ALA A O 1
ATOM 687 N N . VAL A 1 90 ? 17.856 -3.164 18.427 1.00 87.12 90 VAL A N 1
ATOM 688 C CA . VAL A 1 90 ? 16.739 -3.925 19.022 1.00 87.12 90 VAL A CA 1
ATOM 689 C C . VAL A 1 90 ? 16.650 -3.697 20.536 1.00 87.12 90 VAL A C 1
ATOM 691 O O . VAL A 1 90 ? 15.559 -3.463 21.065 1.00 87.12 90 VAL A O 1
ATOM 694 N N . ARG A 1 91 ? 17.786 -3.690 21.247 1.00 87.88 91 ARG A N 1
ATOM 695 C CA . ARG A 1 91 ? 17.832 -3.377 22.689 1.00 87.88 91 ARG A CA 1
ATOM 696 C C . ARG A 1 91 ? 17.391 -1.945 22.980 1.00 87.88 91 ARG A C 1
ATOM 698 O O . ARG A 1 91 ? 16.639 -1.719 23.929 1.00 87.88 91 ARG A O 1
ATOM 705 N N . GLN A 1 92 ? 17.821 -0.975 22.173 1.00 90.38 92 GLN A N 1
ATOM 706 C CA . GLN A 1 92 ? 17.396 0.419 22.320 1.00 90.38 92 GLN A CA 1
ATOM 707 C C . GLN A 1 92 ? 15.878 0.566 22.161 1.00 90.38 92 GLN A C 1
ATOM 709 O O . GLN A 1 92 ? 15.244 1.271 22.950 1.00 90.38 92 GLN A O 1
ATOM 714 N N . GLU A 1 93 ? 15.275 -0.135 21.201 1.00 89.50 93 GLU A N 1
ATOM 715 C CA . GLU A 1 93 ? 13.820 -0.138 21.029 1.00 89.50 93 GLU A CA 1
ATOM 716 C C . GLU A 1 93 ? 13.094 -0.788 22.217 1.00 89.50 93 GLU A C 1
ATOM 718 O O . GLU A 1 93 ? 12.106 -0.231 22.703 1.00 89.50 93 GLU A O 1
ATOM 723 N N . GLN A 1 94 ? 13.617 -1.880 22.789 1.00 91.44 94 GLN A N 1
ATOM 724 C CA . GLN A 1 94 ? 13.070 -2.450 24.030 1.00 91.44 94 GLN A CA 1
ATOM 725 C C . GLN A 1 94 ? 13.098 -1.452 25.197 1.00 91.44 94 GLN A C 1
ATOM 727 O O . GLN A 1 94 ? 12.125 -1.360 25.952 1.00 91.44 94 GLN A O 1
ATOM 732 N N . ILE A 1 95 ? 14.179 -0.676 25.341 1.00 91.69 95 ILE A N 1
ATOM 733 C CA . ILE A 1 95 ? 14.306 0.348 26.389 1.00 91.69 95 ILE A CA 1
ATOM 734 C C . ILE A 1 95 ? 13.253 1.447 26.200 1.00 91.69 95 ILE A C 1
ATOM 736 O O . ILE A 1 95 ? 12.549 1.795 27.155 1.00 91.69 95 ILE A O 1
ATOM 740 N N . LYS A 1 96 ? 13.095 1.963 24.973 1.00 90.56 96 LYS A N 1
ATOM 741 C CA . LYS A 1 96 ? 12.077 2.981 24.650 1.00 90.56 96 LYS A CA 1
ATOM 742 C C . LYS A 1 96 ? 10.665 2.464 24.927 1.00 90.56 96 LYS A C 1
ATOM 744 O O . LYS A 1 96 ? 9.845 3.167 25.525 1.00 90.56 96 LYS A O 1
ATOM 749 N N . LEU A 1 97 ? 10.389 1.225 24.527 1.00 90.38 97 LEU A N 1
ATOM 750 C CA . LEU A 1 97 ? 9.088 0.590 24.694 1.00 90.38 97 LEU A CA 1
ATOM 751 C C . LEU A 1 97 ? 8.757 0.370 26.173 1.00 90.38 97 LEU A C 1
ATOM 753 O O . LEU A 1 97 ? 7.652 0.692 26.612 1.00 90.38 97 LEU A O 1
ATOM 757 N N . LEU A 1 98 ? 9.735 -0.079 26.965 1.00 90.69 98 LEU A N 1
ATOM 758 C CA . LEU A 1 98 ? 9.586 -0.240 28.408 1.00 90.69 98 LEU A CA 1
ATOM 759 C C . LEU A 1 98 ? 9.356 1.104 29.109 1.00 90.69 98 LEU A C 1
ATOM 761 O O . LEU A 1 98 ? 8.484 1.198 29.970 1.00 90.69 98 LEU A O 1
ATOM 765 N N . ALA A 1 99 ? 10.088 2.158 28.737 1.00 92.12 99 ALA A N 1
ATOM 766 C CA . ALA A 1 99 ? 9.881 3.497 29.292 1.00 92.12 99 ALA A CA 1
ATOM 767 C C . ALA A 1 99 ? 8.456 4.009 29.020 1.00 92.12 99 ALA A C 1
ATOM 769 O O . ALA A 1 99 ? 7.792 4.540 29.914 1.00 92.12 99 ALA A O 1
ATOM 770 N N . ARG A 1 100 ? 7.946 3.789 27.803 1.00 89.69 100 ARG A N 1
ATOM 771 C CA . ARG A 1 100 ? 6.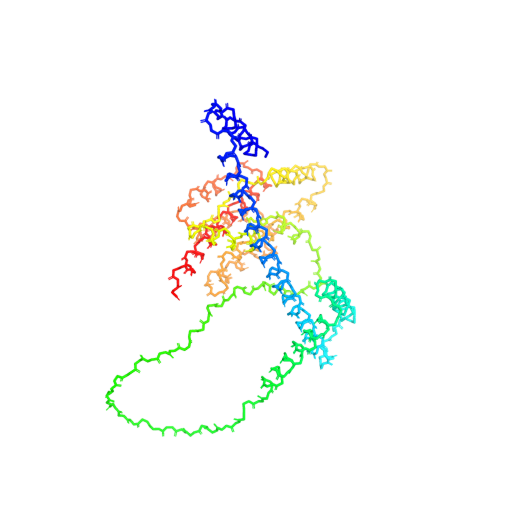580 4.174 27.432 1.00 89.69 100 ARG A CA 1
ATOM 772 C C . ARG A 1 100 ? 5.522 3.320 28.139 1.00 89.69 100 ARG A C 1
ATOM 774 O O . ARG A 1 100 ? 4.517 3.879 28.568 1.00 89.69 100 ARG A O 1
ATOM 781 N N . LEU A 1 101 ? 5.759 2.020 28.329 1.00 90.69 101 LEU A N 1
ATOM 782 C CA . LEU A 1 101 ? 4.886 1.138 29.117 1.00 90.69 101 LEU A CA 1
ATOM 783 C C . LEU A 1 101 ? 4.791 1.598 30.575 1.00 90.69 101 LEU A C 1
ATOM 785 O O . LEU A 1 101 ? 3.688 1.741 31.097 1.00 90.69 101 LEU A O 1
ATOM 789 N N . LYS A 1 102 ? 5.929 1.919 31.205 1.00 90.88 102 LYS A N 1
ATOM 790 C CA . LYS A 1 102 ? 5.969 2.453 32.578 1.00 90.88 102 LYS A CA 1
ATOM 791 C C . LYS A 1 102 ? 5.195 3.767 32.713 1.00 90.88 102 LYS A C 1
ATOM 793 O O . LYS A 1 102 ? 4.601 4.009 33.756 1.00 90.88 102 LYS A O 1
ATOM 798 N N . ARG A 1 103 ? 5.177 4.599 31.666 1.00 89.88 103 ARG A N 1
ATOM 799 C CA . ARG A 1 103 ? 4.406 5.852 31.640 1.00 89.88 103 ARG A CA 1
ATOM 800 C C . ARG A 1 103 ? 2.895 5.631 31.502 1.00 89.88 103 ARG A C 1
ATOM 802 O O . ARG A 1 103 ? 2.137 6.456 31.990 1.00 89.88 103 ARG A O 1
ATOM 809 N N . LEU A 1 104 ? 2.466 4.570 30.815 1.00 87.06 104 LEU A N 1
ATOM 810 C CA . LEU A 1 104 ? 1.050 4.310 30.520 1.00 87.06 104 LEU A CA 1
ATOM 811 C C . LEU A 1 104 ? 0.348 3.462 31.588 1.00 87.06 104 LEU A C 1
ATOM 813 O O . LEU A 1 104 ? -0.778 3.780 31.947 1.00 87.06 104 LEU A O 1
ATOM 817 N N . ALA A 1 105 ? 1.003 2.413 32.091 1.00 87.06 105 ALA A N 1
ATOM 818 C CA . ALA A 1 105 ? 0.434 1.484 33.077 1.00 87.06 105 ALA A CA 1
ATOM 819 C C . ALA A 1 105 ? 1.020 1.661 34.491 1.00 87.06 105 ALA A C 1
ATOM 821 O O . ALA A 1 105 ? 0.614 0.989 35.429 1.00 87.06 105 ALA A O 1
ATOM 822 N N . GLY A 1 106 ? 2.012 2.536 34.662 1.00 88.56 106 GLY A N 1
ATOM 823 C CA . GLY A 1 106 ? 2.793 2.613 35.893 1.00 88.56 106 GLY A CA 1
ATOM 824 C C . GLY A 1 106 ? 3.932 1.582 35.936 1.00 88.56 106 GLY A C 1
ATOM 825 O O . GLY A 1 106 ? 3.926 0.581 35.211 1.00 88.56 106 GLY A O 1
ATOM 826 N N . PRO A 1 107 ? 4.968 1.824 36.758 1.00 87.25 107 PRO A N 1
ATOM 827 C CA . PRO A 1 107 ? 6.202 1.048 36.715 1.00 87.25 107 PRO A CA 1
ATOM 828 C C . PRO A 1 107 ? 6.028 -0.407 37.163 1.00 87.25 107 PRO A C 1
ATOM 830 O O . PRO A 1 107 ? 6.583 -1.304 36.528 1.00 87.25 107 PRO A O 1
ATOM 833 N N . GLU A 1 108 ? 5.257 -0.651 38.223 1.00 89.19 108 GLU A N 1
ATOM 834 C CA . GLU A 1 108 ? 5.057 -1.996 38.776 1.00 89.19 108 GLU A CA 1
ATOM 835 C C . GLU A 1 108 ? 4.213 -2.880 37.854 1.00 89.19 108 GLU A C 1
ATOM 837 O O . GLU A 1 108 ? 4.607 -4.007 37.533 1.00 89.19 108 GLU A O 1
ATOM 842 N N . GLU A 1 109 ? 3.086 -2.351 37.370 1.00 89.00 109 GLU A N 1
ATOM 843 C CA . GLU A 1 109 ? 2.166 -3.088 36.506 1.00 89.00 109 GLU A CA 1
ATOM 844 C C . GLU A 1 109 ? 2.803 -3.390 35.145 1.00 89.00 109 GLU A C 1
ATOM 846 O O . GLU A 1 109 ? 2.773 -4.537 34.692 1.00 89.00 109 GLU A O 1
ATOM 851 N N . ALA A 1 110 ? 3.478 -2.409 34.533 1.00 88.38 110 ALA A N 1
ATOM 852 C CA . ALA A 1 110 ? 4.210 -2.603 33.282 1.00 88.38 110 ALA A CA 1
ATOM 853 C C . ALA A 1 110 ? 5.258 -3.720 33.400 1.00 88.38 110 ALA A C 1
ATOM 855 O O . ALA A 1 110 ? 5.319 -4.619 32.559 1.00 88.38 110 ALA A O 1
ATOM 856 N N . LEU A 1 111 ? 6.065 -3.705 34.468 1.00 89.75 111 LEU A N 1
ATOM 857 C CA . LEU A 1 111 ? 7.077 -4.737 34.705 1.00 89.75 111 LEU A CA 1
ATOM 858 C C . LEU A 1 111 ? 6.453 -6.104 35.001 1.00 89.75 111 LEU A C 1
ATOM 860 O O . LEU A 1 111 ? 7.036 -7.130 34.646 1.00 89.75 111 LEU A O 1
ATOM 864 N N . SER A 1 112 ? 5.300 -6.152 35.669 1.00 92.75 112 SER A N 1
ATOM 865 C CA . SER A 1 112 ? 4.569 -7.397 35.927 1.00 92.75 112 SER A CA 1
ATOM 866 C C . SER A 1 112 ? 4.017 -8.015 34.637 1.00 92.75 112 SER A C 1
ATOM 868 O O . SER A 1 112 ? 4.284 -9.190 34.350 1.00 92.75 112 SER A O 1
ATOM 870 N N . ARG A 1 113 ? 3.328 -7.214 33.809 1.00 90.50 113 ARG A N 1
ATOM 871 C CA . ARG A 1 113 ? 2.764 -7.653 32.522 1.00 90.50 113 ARG A CA 1
ATOM 872 C C . ARG A 1 113 ? 3.853 -8.133 31.567 1.00 90.50 113 ARG A C 1
ATOM 874 O O . ARG A 1 113 ? 3.751 -9.242 31.046 1.00 90.50 113 ARG A O 1
ATOM 881 N N . VAL A 1 114 ? 4.940 -7.369 31.419 1.00 92.12 114 VAL A N 1
ATOM 882 C CA . VAL A 1 114 ? 6.087 -7.760 30.580 1.00 92.12 114 VAL A CA 1
ATOM 883 C C . VAL A 1 114 ? 6.711 -9.067 31.070 1.00 92.12 114 VAL A C 1
ATOM 885 O O . VAL A 1 114 ? 6.883 -9.992 30.280 1.00 92.12 114 VAL A O 1
ATOM 888 N N . ARG A 1 115 ? 6.999 -9.204 32.374 1.00 91.44 115 ARG A N 1
ATOM 889 C CA . ARG A 1 115 ? 7.580 -10.446 32.925 1.00 91.44 115 ARG A CA 1
ATOM 890 C C . ARG A 1 115 ? 6.689 -11.658 32.675 1.00 91.44 115 ARG A C 1
ATOM 892 O O . ARG A 1 115 ? 7.193 -12.727 32.335 1.00 91.44 115 ARG A O 1
ATOM 899 N N . THR A 1 116 ? 5.382 -11.504 32.856 1.00 92.38 116 THR A N 1
ATOM 900 C CA . THR A 1 116 ? 4.414 -12.590 32.665 1.00 92.38 116 THR A CA 1
ATOM 901 C C . THR A 1 116 ? 4.323 -12.990 31.195 1.00 92.38 116 THR A C 1
ATOM 903 O O . THR A 1 116 ? 4.417 -14.178 30.881 1.00 92.38 116 THR A O 1
ATOM 906 N N . ALA A 1 117 ? 4.231 -12.012 30.292 1.00 92.06 117 ALA A N 1
ATOM 907 C CA . ALA A 1 117 ? 4.152 -12.242 28.854 1.00 92.06 117 ALA A CA 1
ATOM 908 C C . ALA A 1 117 ? 5.436 -12.876 28.294 1.00 92.06 117 ALA A C 1
ATOM 910 O O . ALA A 1 117 ? 5.362 -13.878 27.587 1.00 92.06 117 ALA A O 1
ATOM 911 N N . VAL A 1 118 ? 6.612 -12.382 28.695 1.00 92.44 118 VAL A N 1
ATOM 912 C CA . VAL A 1 118 ? 7.912 -12.953 28.299 1.00 92.44 118 VAL A CA 1
ATOM 913 C C . VAL A 1 118 ? 8.055 -14.392 28.798 1.00 92.44 118 VAL A C 1
ATOM 915 O O . VAL A 1 118 ? 8.436 -15.279 28.036 1.00 92.44 118 VAL A O 1
ATOM 918 N N . ARG A 1 119 ? 7.704 -14.675 30.062 1.00 91.00 119 ARG A N 1
ATOM 919 C CA . ARG A 1 119 ? 7.730 -16.052 30.592 1.00 91.00 119 ARG A CA 1
ATOM 920 C C . ARG A 1 119 ? 6.789 -16.976 29.823 1.00 91.00 119 ARG A C 1
ATOM 922 O O . ARG A 1 119 ? 7.168 -18.113 29.547 1.00 91.00 119 ARG A O 1
ATOM 929 N N . LYS A 1 120 ? 5.582 -16.507 29.493 1.00 91.44 120 LYS A N 1
ATOM 930 C CA . LYS A 1 120 ? 4.602 -17.272 28.713 1.00 91.44 120 LYS A CA 1
ATOM 931 C C . LYS A 1 120 ? 5.141 -17.586 27.314 1.00 91.44 120 LYS A C 1
ATOM 933 O O . LYS A 1 120 ? 5.164 -18.755 26.943 1.00 91.44 120 LYS A O 1
ATOM 938 N N . ALA A 1 121 ? 5.653 -16.584 26.603 1.00 89.56 121 ALA A N 1
ATOM 939 C CA . ALA A 1 121 ? 6.188 -16.739 25.252 1.00 89.56 121 ALA A CA 1
ATOM 940 C C . ALA A 1 121 ? 7.412 -17.665 25.200 1.00 89.56 121 ALA A C 1
ATOM 942 O O . ALA A 1 121 ? 7.490 -18.554 24.357 1.00 89.56 121 ALA A O 1
ATOM 943 N N . ARG A 1 122 ? 8.335 -17.542 26.162 1.00 87.75 122 ARG A N 1
ATOM 944 C CA . ARG A 1 122 ? 9.500 -18.437 26.262 1.00 87.75 122 ARG A CA 1
ATOM 945 C C . ARG A 1 122 ? 9.095 -19.890 26.521 1.00 87.75 122 ARG A C 1
ATOM 947 O O . ARG A 1 122 ? 9.668 -20.796 25.927 1.00 87.75 122 ARG A O 1
ATOM 954 N N . ARG A 1 123 ? 8.099 -20.125 27.387 1.00 88.75 123 ARG A N 1
ATOM 955 C CA . ARG A 1 123 ? 7.561 -21.475 27.636 1.00 88.75 123 ARG A CA 1
ATOM 956 C C . ARG A 1 123 ? 6.912 -22.070 26.386 1.00 88.75 123 ARG A C 1
ATOM 958 O O . ARG A 1 123 ? 7.126 -23.247 26.125 1.00 88.75 123 ARG A O 1
ATOM 965 N N . GLN A 1 124 ? 6.157 -21.270 25.632 1.00 85.88 124 GLN A N 1
ATOM 966 C CA . GLN A 1 124 ? 5.539 -21.697 24.371 1.00 85.88 124 GLN A CA 1
ATOM 967 C C . GLN A 1 124 ? 6.601 -22.090 23.341 1.00 85.88 124 GLN A C 1
ATOM 969 O O . GLN A 1 124 ? 6.563 -23.207 22.838 1.00 85.88 124 GLN A O 1
ATOM 974 N N . ARG A 1 125 ? 7.631 -21.258 23.150 1.00 81.31 125 ARG A N 1
ATOM 975 C CA . ARG A 1 125 ? 8.736 -21.559 22.229 1.00 81.31 125 ARG A CA 1
ATOM 976 C C . ARG A 1 125 ? 9.488 -22.847 22.590 1.00 81.31 125 ARG A C 1
ATOM 978 O O . ARG A 1 125 ? 9.804 -23.638 21.711 1.00 81.31 125 ARG A O 1
ATOM 985 N N . VAL A 1 126 ? 9.753 -23.092 23.877 1.00 81.81 126 VAL A N 1
ATOM 986 C CA . VAL A 1 126 ? 10.394 -24.345 24.331 1.00 81.81 126 VAL A CA 1
ATOM 987 C C . VAL A 1 126 ? 9.483 -25.559 24.113 1.00 81.81 126 VAL A C 1
ATOM 989 O O . VAL A 1 126 ? 9.979 -26.639 23.803 1.00 81.81 126 VAL A O 1
ATOM 992 N N . ALA A 1 127 ? 8.166 -25.409 24.277 1.00 79.94 127 ALA A N 1
ATOM 993 C CA . ALA A 1 127 ? 7.212 -26.482 24.001 1.00 79.94 127 ALA A CA 1
ATOM 994 C C . ALA A 1 127 ? 7.149 -26.819 22.501 1.00 79.94 127 ALA A C 1
ATOM 996 O O . ALA A 1 127 ? 7.113 -27.995 22.157 1.00 79.94 127 ALA A O 1
ATOM 997 N N . GLU A 1 128 ? 7.209 -25.807 21.633 1.00 75.88 128 GLU A N 1
ATOM 998 C CA . GLU A 1 128 ? 7.242 -25.953 20.170 1.00 75.88 128 GLU A CA 1
ATOM 999 C C . GLU A 1 128 ? 8.570 -26.539 19.653 1.00 75.88 128 GLU A C 1
ATOM 1001 O O . GLU A 1 128 ? 8.586 -27.217 18.631 1.00 75.88 128 GLU A O 1
ATOM 1006 N N . GLN A 1 129 ? 9.684 -26.323 20.364 1.00 67.38 129 GLN A N 1
ATOM 1007 C CA . GLN A 1 129 ? 11.012 -26.842 20.002 1.00 67.38 129 GLN A CA 1
ATOM 1008 C C . GLN A 1 129 ? 11.284 -28.287 20.452 1.00 67.38 129 GLN A C 1
ATOM 1010 O O . GLN A 1 129 ? 12.313 -28.853 20.078 1.00 67.38 129 GLN A O 1
ATOM 1015 N N . ARG A 1 130 ? 10.410 -28.918 21.250 1.00 58.38 130 ARG A N 1
ATOM 1016 C CA . ARG A 1 130 ? 10.563 -30.348 21.562 1.00 58.38 130 ARG A CA 1
ATOM 1017 C C . ARG A 1 130 ? 10.231 -31.162 20.304 1.00 58.38 130 ARG A C 1
ATOM 1019 O O . ARG A 1 130 ? 9.112 -31.047 19.811 1.00 58.38 130 ARG A O 1
ATOM 1026 N N . PRO A 1 131 ? 11.157 -31.986 19.781 1.00 51.03 131 PRO A N 1
ATOM 1027 C CA . PRO A 1 131 ? 10.906 -32.739 18.563 1.00 51.03 131 PRO A CA 1
ATOM 1028 C C . PRO A 1 131 ? 9.774 -33.737 18.802 1.00 51.03 131 PRO A C 1
ATOM 1030 O O . PRO A 1 131 ? 9.765 -34.438 19.818 1.00 51.03 131 PRO A O 1
ATOM 1033 N N . ASN A 1 132 ? 8.846 -33.809 17.843 1.00 43.59 132 ASN A N 1
ATOM 1034 C CA . ASN A 1 132 ? 7.938 -34.938 17.677 1.00 43.59 132 ASN A CA 1
ATOM 1035 C C . ASN A 1 132 ? 8.756 -36.227 17.785 1.00 43.59 132 ASN A C 1
ATOM 1037 O O . ASN A 1 132 ? 9.550 -36.572 16.909 1.00 43.59 132 ASN A O 1
ATOM 1041 N N . ARG A 1 133 ? 8.591 -36.890 18.927 1.00 39.47 133 ARG A N 1
ATOM 1042 C CA . ARG A 1 133 ? 9.177 -38.178 19.243 1.00 39.47 133 ARG A CA 1
ATOM 1043 C C . ARG A 1 133 ? 8.639 -39.173 18.220 1.00 39.47 133 ARG A C 1
ATOM 1045 O O . ARG A 1 133 ? 7.432 -39.316 18.064 1.00 39.47 133 ARG A O 1
ATOM 1052 N N . ILE A 1 134 ? 9.570 -39.785 17.504 1.00 48.94 134 ILE A N 1
ATOM 1053 C CA . ILE A 1 134 ? 9.378 -40.904 16.588 1.00 48.94 134 ILE A CA 1
ATOM 1054 C C . ILE A 1 134 ? 8.462 -41.939 17.253 1.00 48.94 134 ILE A C 1
ATOM 1056 O O . ILE A 1 134 ? 8.866 -42.528 18.249 1.00 48.94 134 ILE A O 1
ATOM 1060 N N . ASP A 1 135 ? 7.286 -42.183 16.677 1.00 40.34 135 ASP A N 1
ATOM 1061 C CA . ASP A 1 135 ? 6.579 -43.456 16.811 1.00 40.34 135 ASP A CA 1
ATOM 1062 C C . ASP A 1 135 ? 6.008 -43.869 15.443 1.00 40.34 135 ASP A C 1
ATOM 1064 O O . ASP A 1 135 ? 5.013 -43.349 14.951 1.00 40.34 135 ASP A O 1
ATOM 1068 N N . GLN A 1 136 ? 6.768 -44.771 14.817 1.00 34.56 136 GLN A N 1
ATOM 1069 C CA . GLN A 1 136 ? 6.334 -45.980 14.113 1.00 34.56 136 GLN A CA 1
ATOM 1070 C C . GLN A 1 136 ? 5.228 -45.852 13.053 1.00 34.56 136 GLN A C 1
ATOM 1072 O O . GLN A 1 136 ? 4.037 -45.807 13.338 1.00 34.56 136 GLN A O 1
ATOM 1077 N N . VAL A 1 137 ? 5.649 -45.980 11.794 1.00 36.69 137 VAL A N 1
ATOM 1078 C CA . VAL A 1 137 ? 4.809 -46.494 10.706 1.00 36.69 137 VAL A CA 1
ATOM 1079 C C . VAL A 1 137 ? 4.834 -48.028 10.761 1.00 36.69 137 VAL A C 1
ATOM 1081 O O . VAL A 1 137 ? 5.916 -48.602 10.625 1.00 36.69 137 VAL A O 1
ATOM 1084 N N . PRO A 1 138 ? 3.678 -48.709 10.841 1.00 35.28 138 PRO A N 1
ATOM 1085 C CA . PRO A 1 138 ? 3.523 -50.032 10.246 1.00 35.28 138 PRO A CA 1
ATOM 1086 C C . PRO A 1 138 ? 2.720 -49.942 8.946 1.00 35.28 138 PRO A C 1
ATOM 1088 O O . PRO A 1 138 ? 1.662 -49.323 8.856 1.00 35.28 138 PRO A O 1
ATOM 1091 N N . ARG A 1 139 ? 3.269 -50.576 7.915 1.00 30.56 139 ARG A N 1
ATOM 1092 C CA . ARG A 1 139 ? 2.753 -50.644 6.550 1.00 30.56 139 ARG A CA 1
ATOM 1093 C C . ARG A 1 139 ? 1.580 -51.632 6.442 1.00 30.56 139 ARG A C 1
ATOM 1095 O O . ARG A 1 139 ? 1.721 -52.773 6.853 1.00 30.56 139 ARG A O 1
ATOM 1102 N N . ALA A 1 140 ? 0.527 -51.175 5.757 1.00 34.50 140 ALA A N 1
ATOM 1103 C CA . ALA A 1 140 ? -0.505 -51.902 4.998 1.00 34.50 140 ALA A CA 1
ATOM 1104 C C . ALA A 1 140 ? -1.421 -52.919 5.714 1.00 34.50 140 ALA A C 1
ATOM 1106 O O . ALA A 1 140 ? -0.980 -53.969 6.165 1.00 34.50 140 ALA A O 1
ATOM 1107 N N . SER A 1 141 ? -2.736 -52.680 5.628 1.00 28.88 141 SER A N 1
ATOM 1108 C CA . SER A 1 141 ? -3.699 -53.497 4.857 1.00 28.88 141 SER A CA 1
ATOM 1109 C C . SER A 1 141 ? -5.094 -52.860 4.947 1.00 28.88 141 SER A C 1
ATOM 1111 O O . SER A 1 141 ? -5.647 -52.720 6.031 1.00 28.88 141 SER A O 1
ATOM 1113 N N . THR A 1 142 ? -5.666 -52.454 3.813 1.00 32.97 142 THR A N 1
ATOM 1114 C CA . THR A 1 142 ? -7.128 -52.350 3.632 1.00 32.97 142 THR A CA 1
ATOM 1115 C C . THR A 1 142 ? -7.715 -53.773 3.710 1.00 32.97 142 THR A C 1
ATOM 1117 O O . THR A 1 142 ? -6.993 -54.701 3.334 1.00 32.97 142 THR A O 1
ATOM 1120 N N . PRO A 1 143 ? -8.971 -54.009 4.165 1.00 40.56 143 PRO A N 1
ATOM 1121 C CA . PRO A 1 143 ? -10.155 -53.457 3.495 1.00 40.56 143 PRO A CA 1
ATOM 1122 C C . PRO A 1 143 ? -11.413 -53.212 4.371 1.00 40.56 143 PRO A C 1
ATOM 1124 O O . PRO A 1 143 ? -11.450 -53.472 5.567 1.00 40.56 143 PRO A O 1
ATOM 1127 N N . VAL A 1 144 ? -12.467 -52.808 3.655 1.00 27.06 144 VAL A N 1
ATOM 1128 C CA . VAL A 1 144 ? -13.913 -52.980 3.891 1.00 27.06 144 VAL A CA 1
ATOM 1129 C C . VAL A 1 144 ? -14.706 -51.784 4.446 1.00 27.06 144 VAL A C 1
ATOM 1131 O O . VAL A 1 144 ? -14.487 -51.250 5.525 1.00 27.06 144 VAL A O 1
ATOM 1134 N N . ASN A 1 145 ? -15.659 -51.424 3.592 1.00 33.56 145 ASN A N 1
ATOM 1135 C CA . ASN A 1 145 ? -16.804 -50.535 3.681 1.00 33.56 145 ASN A CA 1
ATOM 1136 C C . ASN A 1 145 ? -17.818 -50.961 4.763 1.00 33.56 145 ASN A C 1
ATOM 1138 O O . ASN A 1 145 ? -18.211 -52.120 4.763 1.00 33.56 145 ASN A O 1
ATOM 1142 N N . ASP A 1 146 ? -18.281 -50.037 5.610 1.00 28.20 146 ASP A N 1
ATOM 1143 C CA . ASP A 1 146 ? -19.715 -49.799 5.861 1.00 28.20 146 ASP A CA 1
ATOM 1144 C C . ASP A 1 146 ? -19.933 -48.587 6.782 1.00 28.20 146 ASP A C 1
ATOM 1146 O O . ASP A 1 146 ? -19.115 -48.262 7.643 1.00 28.20 146 ASP A O 1
ATOM 1150 N N . GLY A 1 147 ? -21.016 -47.858 6.515 1.00 31.12 147 GLY A N 1
ATOM 1151 C CA . GLY A 1 147 ? -21.248 -46.509 7.014 1.00 31.12 147 GLY A CA 1
ATOM 1152 C C . GLY A 1 147 ? -21.774 -46.394 8.444 1.00 31.12 147 GLY A C 1
ATOM 1153 O O . GLY A 1 147 ? -22.416 -47.288 8.978 1.00 31.12 147 GLY A O 1
ATOM 1154 N N . SER A 1 148 ? -21.578 -45.210 9.026 1.00 27.53 148 SER A N 1
ATOM 1155 C CA . SER A 1 148 ? -22.608 -44.483 9.774 1.00 27.53 148 SER A CA 1
ATOM 1156 C C . SER A 1 148 ? -22.127 -43.060 10.068 1.00 27.53 148 SER A C 1
ATOM 1158 O O . SER A 1 148 ? -20.938 -42.782 10.209 1.00 27.53 148 SER A O 1
ATOM 1160 N N . MET A 1 149 ? -23.092 -42.155 10.099 1.00 34.34 149 MET A N 1
ATOM 1161 C CA . MET A 1 149 ? -22.983 -40.708 10.195 1.00 34.34 149 MET A CA 1
ATOM 1162 C C . MET A 1 149 ? -22.367 -40.228 11.515 1.00 34.34 149 MET A C 1
ATOM 1164 O O . MET A 1 149 ? -22.807 -40.671 12.565 1.00 34.34 149 MET A O 1
ATOM 1168 N N . THR A 1 150 ? -21.473 -39.233 11.443 1.00 30.45 150 THR A N 1
ATOM 1169 C CA . THR A 1 150 ? -21.427 -38.036 12.316 1.00 30.45 150 THR A CA 1
ATOM 1170 C C . THR A 1 150 ? -20.350 -37.078 11.791 1.00 30.45 150 THR A C 1
ATOM 1172 O O . THR A 1 150 ? -19.165 -37.272 12.051 1.00 30.45 150 THR A O 1
ATOM 1175 N N . VAL A 1 151 ? -20.735 -36.033 11.050 1.00 31.56 151 VAL A N 1
ATOM 1176 C CA . VAL A 1 151 ? -19.833 -34.910 10.735 1.00 31.56 151 VAL A CA 1
ATOM 1177 C C . VAL A 1 151 ? -19.973 -33.882 11.857 1.00 31.56 151 VAL A C 1
ATOM 1179 O O . VAL A 1 151 ? -20.981 -33.183 11.956 1.00 31.56 151 VAL A O 1
ATOM 1182 N N . HIS A 1 152 ? -18.975 -33.816 12.734 1.00 32.06 152 HIS A N 1
ATOM 1183 C CA . HIS A 1 152 ? -18.799 -32.749 13.716 1.00 32.06 152 HIS A CA 1
ATOM 1184 C C . HIS A 1 152 ? -17.391 -32.162 13.583 1.00 32.06 152 HIS A C 1
ATOM 1186 O O . HIS A 1 152 ? -16.400 -32.853 13.791 1.00 32.06 152 HIS A O 1
ATOM 1192 N N . GLY A 1 153 ? -17.352 -30.871 13.237 1.00 31.81 153 GLY A N 1
ATOM 1193 C CA . GLY A 1 153 ? -16.355 -29.897 13.683 1.00 31.81 153 GLY A CA 1
ATOM 1194 C C . GLY A 1 153 ? -14.894 -30.147 13.317 1.00 31.81 153 GLY A C 1
ATOM 1195 O O . GLY A 1 153 ? -14.089 -30.462 14.189 1.00 31.81 153 GLY A O 1
ATOM 1196 N N . ALA A 1 154 ? -14.516 -29.870 12.067 1.00 31.67 154 ALA A N 1
ATOM 1197 C CA . ALA A 1 154 ? -13.139 -29.474 11.784 1.00 31.67 154 ALA A CA 1
ATOM 1198 C C . ALA A 1 154 ? -12.841 -28.138 12.505 1.00 31.67 154 ALA A C 1
ATOM 1200 O O . ALA A 1 154 ? -13.676 -27.229 12.443 1.00 31.67 154 ALA A O 1
ATOM 1201 N N . PRO A 1 155 ? -11.689 -27.977 13.185 1.00 34.28 155 PRO A N 1
ATOM 1202 C CA . PRO A 1 155 ? -11.296 -26.686 13.720 1.00 34.28 155 PRO A CA 1
ATOM 1203 C C . PRO A 1 155 ? -11.027 -25.729 12.558 1.00 34.28 155 PRO A C 1
ATOM 1205 O O . PRO A 1 155 ? -10.123 -25.932 11.747 1.00 34.28 155 PRO A O 1
ATOM 1208 N N . ILE A 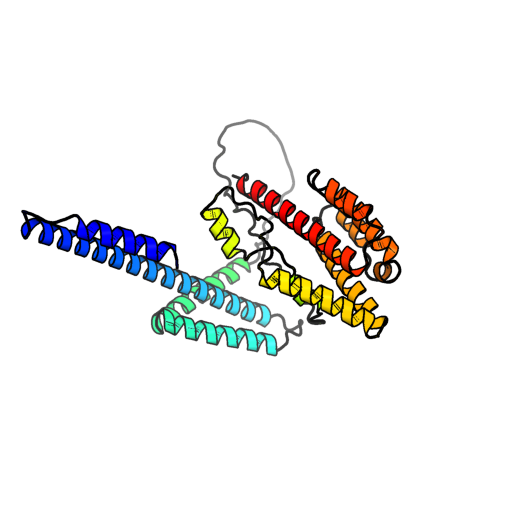1 156 ? -11.856 -24.692 12.504 1.00 38.28 156 ILE A N 1
ATOM 1209 C CA . ILE A 1 156 ? -11.787 -23.562 11.586 1.00 38.28 156 ILE A CA 1
ATOM 1210 C C . ILE A 1 156 ? -10.420 -22.905 11.790 1.00 38.28 156 ILE A C 1
ATOM 1212 O O . ILE A 1 156 ? -10.163 -22.245 12.797 1.00 38.28 156 ILE A O 1
ATOM 1216 N N . THR A 1 157 ? -9.504 -23.152 10.860 1.00 39.16 157 THR A N 1
ATOM 1217 C CA . THR A 1 157 ? -8.254 -22.402 10.768 1.00 39.16 157 THR A CA 1
ATOM 1218 C C . THR A 1 157 ? -8.625 -21.021 10.226 1.00 39.16 157 THR A C 1
ATOM 1220 O O . THR A 1 157 ? -9.317 -20.959 9.209 1.00 39.16 157 THR A O 1
ATOM 1223 N N . PRO A 1 158 ? -8.233 -19.910 10.872 1.00 37.72 158 PRO A N 1
ATOM 1224 C CA . PRO A 1 158 ? -8.498 -18.591 10.314 1.00 37.72 158 PRO A CA 1
ATOM 1225 C C . PRO A 1 158 ? -7.779 -18.454 8.960 1.00 37.72 158 PRO A C 1
ATOM 1227 O O . PRO A 1 158 ? -6.668 -18.981 8.811 1.00 37.72 158 PRO A O 1
ATOM 1230 N N . PRO A 1 159 ? -8.373 -17.764 7.969 1.00 37.19 159 PRO A N 1
ATOM 1231 C CA . PRO A 1 159 ? -7.706 -17.509 6.701 1.00 37.19 159 PRO A CA 1
ATOM 1232 C C . PRO A 1 159 ? -6.414 -16.731 6.958 1.00 37.19 159 PRO A C 1
ATOM 1234 O O . PRO A 1 159 ? -6.352 -15.863 7.831 1.00 37.19 159 PRO A O 1
ATOM 1237 N N . ALA A 1 160 ? -5.365 -17.078 6.214 1.00 35.81 160 ALA A N 1
ATOM 1238 C CA . ALA A 1 160 ? -4.049 -16.477 6.346 1.00 35.81 160 ALA A CA 1
ATOM 1239 C C . ALA A 1 160 ? -4.141 -14.948 6.238 1.00 35.81 160 ALA A C 1
ATOM 1241 O O . ALA A 1 160 ? -4.433 -14.397 5.177 1.00 35.81 160 ALA A O 1
ATOM 1242 N N . THR A 1 161 ? -3.860 -14.265 7.346 1.00 33.75 161 THR A N 1
ATOM 1243 C CA . THR A 1 161 ? -3.599 -12.829 7.376 1.00 33.75 161 THR A CA 1
ATOM 1244 C C . THR A 1 161 ? -2.531 -12.513 6.323 1.00 33.75 161 THR A C 1
ATOM 1246 O O . THR A 1 161 ? -1.523 -13.229 6.282 1.00 33.75 161 THR A O 1
ATOM 1249 N N . PRO A 1 162 ? -2.691 -11.471 5.482 1.00 32.91 162 PRO A N 1
ATOM 1250 C CA . PRO A 1 162 ? -1.626 -11.041 4.591 1.00 32.91 162 PRO A CA 1
ATOM 1251 C C . PRO A 1 162 ? -0.391 -10.770 5.445 1.00 32.91 162 PRO A C 1
ATOM 1253 O O . PRO A 1 162 ? -0.401 -9.890 6.310 1.00 32.91 162 PRO A O 1
ATOM 1256 N N . GLN A 1 163 ? 0.650 -11.578 5.253 1.00 30.41 163 GLN A N 1
ATOM 1257 C CA . GLN A 1 163 ? 1.940 -11.352 5.883 1.00 30.41 163 GLN A CA 1
ATOM 1258 C C . GLN A 1 163 ? 2.363 -9.919 5.531 1.00 30.41 163 GLN A C 1
ATOM 1260 O O . GLN A 1 163 ? 2.344 -9.571 4.344 1.00 30.41 163 GLN A O 1
ATOM 1265 N N . PRO A 1 164 ? 2.719 -9.062 6.508 1.00 29.42 164 PRO A N 1
ATOM 1266 C CA . PRO A 1 164 ? 3.414 -7.831 6.181 1.00 29.42 164 PRO A CA 1
ATOM 1267 C C . PRO A 1 164 ? 4.640 -8.250 5.379 1.00 29.42 164 PRO A C 1
ATOM 1269 O O . PRO A 1 164 ? 5.408 -9.086 5.845 1.00 29.42 164 PRO A O 1
ATOM 1272 N N . TYR A 1 165 ? 4.740 -7.733 4.153 1.00 32.44 165 TYR A N 1
ATOM 1273 C CA . TYR A 1 165 ? 5.847 -7.933 3.225 1.00 32.44 165 TYR A CA 1
ATOM 1274 C C . TYR A 1 165 ? 7.162 -8.051 4.007 1.00 32.44 165 TYR A C 1
ATOM 1276 O O . TYR A 1 165 ? 7.734 -7.050 4.446 1.00 32.44 165 TYR A O 1
ATOM 1284 N N . HIS A 1 166 ? 7.629 -9.282 4.210 1.00 31.20 166 HIS A N 1
ATOM 1285 C CA . HIS A 1 166 ? 8.964 -9.531 4.712 1.00 31.20 166 HIS A CA 1
ATOM 1286 C C . HIS A 1 166 ? 9.871 -9.285 3.512 1.00 31.20 166 HIS A C 1
ATOM 1288 O O . HIS A 1 166 ? 10.193 -10.186 2.743 1.00 31.20 166 HIS A O 1
ATOM 1294 N N . ARG A 1 167 ? 10.185 -8.007 3.282 1.00 34.03 167 ARG A N 1
ATOM 1295 C CA . ARG A 1 167 ? 11.290 -7.608 2.422 1.00 34.03 167 ARG A CA 1
ATOM 1296 C C . ARG A 1 167 ? 12.524 -8.126 3.147 1.00 34.03 167 ARG A C 1
ATOM 1298 O O . ARG A 1 167 ? 12.989 -7.503 4.102 1.00 34.03 167 ARG A O 1
ATOM 1305 N N . GLU A 1 168 ? 12.984 -9.313 2.765 1.00 30.72 168 GLU A N 1
ATOM 1306 C CA . GLU A 1 168 ? 14.372 -9.683 2.992 1.00 30.72 168 GLU A CA 1
ATOM 1307 C C . GLU A 1 168 ? 15.205 -8.500 2.519 1.00 30.72 168 GLU A C 1
ATOM 1309 O O . GLU A 1 168 ? 15.100 -8.004 1.396 1.00 30.72 168 GLU A O 1
ATOM 1314 N N . ARG A 1 169 ? 15.864 -7.915 3.506 1.00 35.72 169 ARG A N 1
ATOM 1315 C CA . ARG A 1 169 ? 16.547 -6.653 3.399 1.00 35.72 169 ARG A CA 1
ATOM 1316 C C . ARG A 1 169 ? 17.862 -6.945 2.697 1.00 35.72 169 ARG A C 1
ATOM 1318 O O . ARG A 1 169 ? 18.861 -7.201 3.360 1.00 35.72 169 ARG A O 1
ATOM 1325 N N . ASP A 1 170 ? 17.863 -6.853 1.374 1.00 29.84 170 ASP A N 1
ATOM 1326 C CA . ASP A 1 170 ? 19.080 -6.535 0.639 1.00 29.84 170 ASP A CA 1
ATOM 1327 C C . ASP A 1 170 ? 19.542 -5.150 1.117 1.00 29.84 170 ASP A C 1
ATOM 1329 O O . ASP A 1 170 ? 19.074 -4.100 0.679 1.00 29.84 170 ASP A O 1
ATOM 1333 N N . LEU A 1 171 ? 20.434 -5.154 2.110 1.00 37.62 171 LEU A N 1
ATOM 1334 C CA . LEU A 1 171 ? 21.064 -3.994 2.752 1.00 37.62 171 LEU A CA 1
ATOM 1335 C C . LEU A 1 171 ? 22.059 -3.265 1.833 1.00 37.62 171 LEU A C 1
ATOM 1337 O O . LEU A 1 171 ? 23.043 -2.689 2.295 1.00 37.62 171 LEU A O 1
ATOM 1341 N N . LYS A 1 172 ? 21.830 -3.274 0.520 1.00 34.56 172 LYS A N 1
ATOM 1342 C CA . LYS A 1 172 ? 22.665 -2.574 -0.454 1.00 34.56 172 LYS A CA 1
ATOM 1343 C C . LYS A 1 172 ? 21.753 -1.931 -1.492 1.00 34.56 172 LYS A C 1
ATOM 1345 O O . LYS A 1 172 ? 21.202 -2.618 -2.342 1.00 34.56 172 LYS A O 1
ATOM 1350 N N . SER A 1 173 ? 21.663 -0.601 -1.424 1.00 34.75 173 SER A N 1
ATOM 1351 C CA . SER A 1 173 ? 20.921 0.327 -2.300 1.00 34.75 173 SER A CA 1
ATOM 1352 C C . SER A 1 173 ? 19.577 0.804 -1.732 1.00 34.75 173 SER A C 1
ATOM 1354 O O . SER A 1 173 ? 18.495 0.337 -2.083 1.00 34.75 173 SER A O 1
ATOM 1356 N N . THR A 1 174 ? 19.632 1.836 -0.887 1.00 39.75 174 THR A N 1
ATOM 1357 C CA . THR A 1 174 ? 18.552 2.827 -0.769 1.00 39.75 174 THR A CA 1
ATOM 1358 C C . THR A 1 174 ? 18.455 3.587 -2.095 1.00 39.75 174 THR A C 1
ATOM 1360 O O . THR A 1 174 ? 18.977 4.689 -2.245 1.00 39.75 174 THR A O 1
ATOM 1363 N N . THR A 1 175 ? 17.890 2.942 -3.112 1.00 53.31 175 THR A N 1
ATOM 1364 C CA . THR A 1 175 ? 17.733 3.515 -4.449 1.00 53.31 175 THR A CA 1
ATOM 1365 C C . THR A 1 175 ? 16.537 4.460 -4.435 1.00 53.31 175 THR A C 1
ATOM 1367 O O . THR A 1 175 ? 15.483 4.090 -3.926 1.00 53.31 175 THR A O 1
ATOM 1370 N N . PHE A 1 176 ? 16.663 5.629 -5.067 1.00 50.75 176 PHE A N 1
ATOM 1371 C CA . PHE A 1 176 ? 15.574 6.566 -5.398 1.00 50.75 176 PHE A CA 1
ATOM 1372 C C . PHE A 1 176 ? 14.262 5.876 -5.838 1.00 50.75 176 PHE A C 1
ATOM 1374 O O . PHE A 1 176 ? 13.174 6.355 -5.541 1.00 50.75 176 PHE A O 1
ATOM 1381 N N . ALA A 1 177 ? 14.354 4.706 -6.479 1.00 47.53 177 ALA A N 1
ATOM 1382 C CA . ALA A 1 177 ? 13.224 3.860 -6.860 1.00 47.53 177 ALA A CA 1
ATOM 1383 C C . ALA A 1 177 ? 12.345 3.377 -5.684 1.00 47.53 177 ALA A C 1
ATOM 1385 O O . ALA A 1 177 ? 11.134 3.268 -5.852 1.00 47.53 177 ALA A O 1
ATOM 1386 N N . ASN A 1 178 ? 12.912 3.118 -4.499 1.00 53.34 178 ASN A N 1
ATOM 1387 C CA . ASN A 1 178 ? 12.160 2.686 -3.314 1.00 53.34 178 ASN A CA 1
ATOM 1388 C C . ASN A 1 178 ? 11.338 3.829 -2.712 1.00 53.34 178 ASN A C 1
ATOM 1390 O O . ASN A 1 178 ? 10.148 3.654 -2.446 1.00 53.34 178 ASN A O 1
ATOM 1394 N N . ASP A 1 179 ? 11.957 4.999 -2.560 1.00 54.38 179 ASP A N 1
ATOM 1395 C CA . ASP A 1 179 ? 11.276 6.203 -2.078 1.00 54.38 179 ASP A CA 1
ATOM 1396 C C . ASP A 1 179 ? 10.206 6.640 -3.084 1.00 54.38 179 ASP A C 1
ATOM 1398 O O . ASP A 1 179 ? 9.068 6.925 -2.705 1.00 54.38 179 ASP A O 1
ATOM 1402 N N . LEU A 1 180 ? 10.523 6.582 -4.383 1.00 58.91 180 LEU A N 1
ATOM 1403 C CA . LEU A 1 180 ? 9.564 6.824 -5.454 1.00 58.91 180 LEU A CA 1
ATOM 1404 C C . LEU A 1 180 ? 8.422 5.799 -5.423 1.00 58.91 180 LEU A C 1
ATOM 1406 O O . LEU A 1 180 ? 7.268 6.185 -5.531 1.00 58.91 180 LEU A O 1
ATOM 1410 N N . GLY A 1 181 ? 8.692 4.511 -5.211 1.00 60.38 181 GLY A N 1
ATOM 1411 C CA . GLY A 1 181 ? 7.660 3.475 -5.107 1.00 60.38 181 GLY A CA 1
ATOM 1412 C C . GLY A 1 181 ? 6.687 3.705 -3.948 1.00 60.38 181 GLY A C 1
ATOM 1413 O O . GLY A 1 181 ? 5.471 3.576 -4.122 1.00 60.38 181 GLY A O 1
ATOM 1414 N N . GLN A 1 182 ? 7.196 4.126 -2.787 1.00 60.12 182 GLN A N 1
ATOM 1415 C CA . GLN A 1 182 ? 6.368 4.463 -1.628 1.00 60.12 182 GLN A CA 1
ATOM 1416 C C . GLN A 1 182 ? 5.534 5.728 -1.877 1.00 60.12 182 GLN A C 1
ATOM 1418 O O . GLN A 1 182 ? 4.328 5.737 -1.627 1.00 60.12 182 GLN A O 1
ATOM 1423 N N . ILE A 1 183 ? 6.149 6.766 -2.448 1.00 59.78 183 ILE A N 1
ATOM 1424 C CA . ILE A 1 183 ? 5.483 8.015 -2.843 1.00 59.78 183 ILE A CA 1
ATOM 1425 C C . ILE A 1 183 ? 4.427 7.777 -3.929 1.00 59.78 183 ILE A C 1
ATOM 1427 O O . ILE A 1 183 ? 3.415 8.473 -3.958 1.00 59.78 183 ILE A O 1
ATOM 1431 N N . MET A 1 184 ? 4.641 6.787 -4.797 1.00 60.84 184 MET A N 1
ATOM 1432 C CA . MET A 1 184 ? 3.784 6.439 -5.931 1.00 60.84 184 MET A CA 1
ATOM 1433 C C . MET A 1 184 ? 2.785 5.321 -5.601 1.00 60.84 184 MET A C 1
ATOM 1435 O O . MET A 1 184 ? 2.046 4.882 -6.478 1.00 60.84 184 MET A O 1
ATOM 1439 N N . THR A 1 185 ? 2.682 4.872 -4.348 1.00 65.25 185 THR A N 1
ATOM 1440 C CA . THR A 1 185 ? 1.687 3.863 -3.944 1.00 65.25 185 THR A CA 1
ATOM 1441 C C . THR A 1 185 ? 0.300 4.490 -3.810 1.00 65.25 185 THR A C 1
ATOM 1443 O O . THR A 1 185 ? 0.154 5.527 -3.174 1.00 65.25 185 THR A O 1
ATOM 1446 N N . VAL A 1 186 ? -0.722 3.886 -4.423 1.00 63.28 186 VAL A N 1
ATOM 1447 C CA . VAL A 1 186 ? -2.107 4.414 -4.446 1.00 63.28 186 VAL A CA 1
ATOM 1448 C C . VAL A 1 186 ? -2.943 3.932 -3.254 1.00 63.28 186 VAL A C 1
ATOM 1450 O O . VAL A 1 186 ? -4.057 4.401 -3.030 1.00 63.28 186 VAL A O 1
ATOM 1453 N N . LEU A 1 187 ? -2.395 3.021 -2.451 1.00 66.81 187 LEU A N 1
ATOM 1454 C CA . LEU A 1 187 ? -3.102 2.422 -1.328 1.00 66.81 187 LEU A CA 1
ATOM 1455 C C . LEU A 1 187 ? -3.001 3.280 -0.062 1.00 66.81 187 LEU A C 1
ATOM 1457 O O . LEU A 1 187 ? -1.892 3.654 0.332 1.00 66.81 187 LEU A O 1
ATOM 1461 N N . PRO A 1 188 ? -4.134 3.564 0.607 1.00 67.81 188 PRO A N 1
ATOM 1462 C CA . PRO A 1 188 ? -4.120 4.097 1.960 1.00 67.81 188 PRO A CA 1
ATOM 1463 C C . PRO A 1 188 ? -3.586 3.048 2.945 1.00 67.81 188 PRO A C 1
ATOM 1465 O O . PRO A 1 188 ? -3.384 1.883 2.599 1.00 67.81 188 PRO A O 1
ATOM 1468 N N . SER A 1 189 ? -3.333 3.460 4.188 1.00 68.88 189 SER A N 1
ATOM 1469 C CA . SER A 1 189 ? -2.791 2.536 5.183 1.00 68.88 189 SER A CA 1
ATOM 1470 C C . SER A 1 189 ? -3.755 1.370 5.432 1.00 68.88 189 SER A C 1
ATOM 1472 O O . SER A 1 189 ? -4.974 1.546 5.403 1.00 68.88 189 SER A O 1
ATOM 1474 N N . ASN A 1 190 ? -3.222 0.184 5.747 1.00 74.12 190 ASN A N 1
ATOM 1475 C CA . ASN A 1 190 ? -4.046 -0.992 6.072 1.00 74.12 190 ASN A CA 1
ATOM 1476 C C . ASN A 1 190 ? -5.061 -0.698 7.188 1.00 74.12 190 ASN A C 1
ATOM 1478 O O . ASN A 1 190 ? -6.157 -1.250 7.192 1.00 74.12 190 ASN A O 1
ATOM 1482 N N . ARG A 1 191 ? -4.703 0.195 8.120 1.00 74.94 191 ARG A N 1
ATOM 1483 C CA . ARG A 1 191 ? -5.587 0.652 9.192 1.00 74.94 191 ARG A CA 1
ATOM 1484 C C . ARG A 1 191 ? -6.783 1.429 8.643 1.00 74.94 191 ARG A C 1
ATOM 1486 O O . ARG A 1 191 ? -7.902 1.154 9.061 1.00 74.94 191 ARG A O 1
ATOM 1493 N N . ASP A 1 192 ? -6.559 2.362 7.724 1.00 74.06 192 ASP A N 1
ATOM 1494 C CA . ASP A 1 192 ? -7.641 3.143 7.118 1.00 74.06 192 ASP A CA 1
ATOM 1495 C C . ASP A 1 192 ? -8.562 2.239 6.298 1.00 74.06 192 ASP A C 1
ATOM 1497 O O . ASP A 1 192 ? -9.776 2.333 6.422 1.00 74.06 192 ASP A O 1
ATOM 1501 N N . ILE A 1 193 ? -7.991 1.306 5.529 1.00 75.06 193 ILE A N 1
ATOM 1502 C CA . ILE A 1 193 ? -8.763 0.324 4.756 1.00 75.06 193 ILE A CA 1
ATOM 1503 C C . ILE A 1 193 ? -9.636 -0.526 5.686 1.00 75.06 193 ILE A C 1
ATOM 1505 O O . ILE A 1 193 ? -10.831 -0.661 5.447 1.00 75.06 193 ILE A O 1
ATOM 1509 N N . ALA A 1 194 ? -9.070 -1.060 6.772 1.00 76.12 194 ALA A N 1
ATOM 1510 C CA . ALA A 1 194 ? -9.819 -1.869 7.731 1.00 76.12 194 ALA A CA 1
ATOM 1511 C C . ALA A 1 194 ? -10.947 -1.075 8.411 1.00 76.12 194 ALA A C 1
ATOM 1513 O O . ALA A 1 194 ? -12.054 -1.589 8.562 1.00 76.12 194 ALA A O 1
ATOM 1514 N N . HIS A 1 195 ? -10.688 0.181 8.791 1.00 79.62 195 HIS A N 1
ATOM 1515 C CA . HIS A 1 195 ? -11.714 1.060 9.356 1.00 79.62 195 HIS A CA 1
ATOM 1516 C C . HIS A 1 195 ? -12.844 1.346 8.360 1.00 79.62 195 HIS A C 1
ATOM 1518 O O . HIS A 1 195 ? -14.009 1.271 8.742 1.00 79.62 195 HIS A O 1
ATOM 1524 N N . GLU A 1 196 ? -12.523 1.645 7.101 1.00 79.06 196 GLU A N 1
ATOM 1525 C CA . GLU A 1 196 ? -13.529 1.925 6.072 1.00 79.06 196 GLU A CA 1
ATOM 1526 C C . GLU A 1 196 ? -14.363 0.684 5.733 1.00 79.06 196 GLU A C 1
ATOM 1528 O O . GLU A 1 196 ? -15.577 0.799 5.602 1.00 79.06 196 GLU A O 1
ATOM 1533 N N . ILE A 1 197 ? -13.757 -0.508 5.684 1.00 75.75 197 ILE A N 1
ATOM 1534 C CA . ILE A 1 197 ? -14.484 -1.775 5.476 1.00 75.75 197 ILE A CA 1
ATOM 1535 C C . ILE A 1 197 ? -15.435 -2.072 6.647 1.00 75.75 197 ILE A C 1
ATOM 1537 O O . ILE A 1 197 ? -16.563 -2.510 6.431 1.00 75.75 197 ILE A O 1
ATOM 1541 N N . LEU A 1 198 ? -15.013 -1.814 7.891 1.00 75.19 198 LEU A N 1
ATOM 1542 C CA . LEU A 1 198 ? -15.861 -1.997 9.079 1.00 75.19 198 LEU A CA 1
ATOM 1543 C C . LEU A 1 198 ? -17.071 -1.053 9.092 1.00 75.19 198 LEU A C 1
ATOM 1545 O O . LEU A 1 198 ? -18.129 -1.417 9.599 1.00 75.19 198 LEU A O 1
ATOM 1549 N N . ILE A 1 199 ? -16.912 0.161 8.561 1.00 79.44 199 ILE A N 1
ATOM 1550 C CA . ILE A 1 199 ? -17.985 1.159 8.473 1.00 79.44 199 ILE A CA 1
ATOM 1551 C C . ILE A 1 199 ? -18.883 0.884 7.259 1.00 79.44 199 ILE A C 1
ATOM 1553 O O . ILE A 1 199 ? -20.103 1.017 7.345 1.00 79.44 199 ILE A O 1
ATOM 1557 N N . ASN A 1 200 ? -18.286 0.501 6.132 1.00 76.75 200 ASN A N 1
ATOM 1558 C CA . ASN A 1 200 ? -18.956 0.220 4.875 1.00 76.75 200 ASN A CA 1
ATOM 1559 C C . ASN A 1 200 ? -18.521 -1.155 4.349 1.00 76.75 200 ASN A C 1
ATOM 1561 O O . ASN A 1 200 ? -17.498 -1.289 3.684 1.00 76.75 200 ASN A O 1
ATOM 1565 N N . GLY A 1 201 ? -19.355 -2.174 4.572 1.00 67.12 201 GLY A N 1
ATOM 1566 C CA . GLY A 1 201 ? -19.096 -3.543 4.104 1.00 67.12 201 GLY A CA 1
ATOM 1567 C C . GLY A 1 201 ? -19.024 -3.707 2.577 1.00 67.12 201 GLY A C 1
ATOM 1568 O O . GLY A 1 201 ? -18.629 -4.765 2.100 1.00 67.12 201 GLY A O 1
ATOM 1569 N N . SER A 1 202 ? -19.378 -2.671 1.807 1.00 71.56 202 SER A N 1
ATOM 1570 C CA . SER A 1 202 ? -19.220 -2.602 0.345 1.00 71.56 202 SER A CA 1
ATOM 1571 C C . SER A 1 202 ? -18.106 -1.643 -0.092 1.00 71.56 202 SER A C 1
ATOM 1573 O O . SER A 1 202 ? -18.108 -1.152 -1.219 1.00 71.56 202 SER A O 1
ATOM 1575 N N . PHE A 1 203 ? -17.176 -1.313 0.810 1.00 76.25 203 PHE A N 1
ATOM 1576 C CA . PHE A 1 203 ? -16.098 -0.381 0.518 1.00 76.25 203 PHE A CA 1
ATOM 1577 C C . PHE A 1 203 ? -15.203 -0.899 -0.613 1.00 76.25 203 PHE A C 1
ATOM 1579 O O . PHE A 1 203 ? -14.571 -1.948 -0.504 1.00 76.25 203 PHE A O 1
ATOM 1586 N N . GLU A 1 204 ? -15.113 -0.112 -1.680 1.00 73.19 204 GLU A N 1
ATOM 1587 C CA . GLU A 1 204 ? -14.141 -0.298 -2.748 1.00 73.19 204 GLU A CA 1
ATOM 1588 C C . GLU A 1 204 ? -13.056 0.771 -2.621 1.00 73.19 204 GLU A C 1
ATOM 1590 O O . GLU A 1 204 ? -13.339 1.965 -2.468 1.00 73.19 204 GLU A O 1
ATOM 1595 N N . VAL A 1 205 ? -11.794 0.352 -2.709 1.00 73.88 205 VAL A N 1
ATOM 1596 C CA . VAL A 1 205 ? -10.660 1.264 -2.812 1.00 73.88 205 VAL A CA 1
ATOM 1597 C C . VAL A 1 205 ? -10.739 1.941 -4.170 1.00 73.88 205 VAL A C 1
ATOM 1599 O O . VAL A 1 205 ? -10.292 1.422 -5.192 1.00 73.88 205 VAL A O 1
ATOM 1602 N N . GLN A 1 206 ? -11.346 3.116 -4.187 1.00 67.44 206 GLN A N 1
ATOM 1603 C CA . GLN A 1 206 ? -11.353 3.955 -5.368 1.00 67.44 206 GLN A CA 1
ATOM 1604 C C . GLN A 1 206 ? -9.993 4.619 -5.537 1.00 67.44 206 GLN A C 1
ATOM 1606 O O . GLN A 1 206 ? -9.276 4.879 -4.562 1.00 67.44 206 GLN A O 1
ATOM 1611 N N . GLN A 1 207 ? -9.669 4.961 -6.784 1.00 61.94 207 GLN A N 1
ATOM 1612 C CA . GLN A 1 207 ? -8.612 5.922 -7.047 1.00 61.94 207 GLN A CA 1
ATOM 1613 C C . GLN A 1 207 ? -9.081 7.232 -6.417 1.00 61.94 207 GLN A C 1
ATOM 1615 O O . GLN A 1 207 ? -9.900 7.954 -6.988 1.00 61.94 207 GLN A O 1
ATOM 1620 N N . ARG A 1 208 ? -8.644 7.508 -5.182 1.00 58.28 208 ARG A N 1
ATOM 1621 C CA . ARG A 1 208 ? -8.918 8.801 -4.560 1.00 58.28 208 ARG A CA 1
ATOM 1622 C C . ARG A 1 208 ? -8.425 9.854 -5.553 1.00 58.28 208 ARG A C 1
ATOM 1624 O O . ARG A 1 208 ? -7.368 9.627 -6.158 1.00 58.28 208 ARG A O 1
ATOM 1631 N N . PRO A 1 209 ? -9.138 10.982 -5.747 1.00 51.94 209 PRO A N 1
ATOM 1632 C CA . PRO A 1 209 ? -8.517 12.110 -6.417 1.00 51.94 209 PRO A CA 1
ATOM 1633 C C . PRO A 1 209 ? -7.175 12.286 -5.728 1.00 51.94 209 PRO A C 1
ATOM 1635 O O . PRO A 1 209 ? -7.134 12.364 -4.496 1.00 51.94 209 PRO A O 1
ATOM 1638 N N . TRP A 1 210 ? -6.094 12.189 -6.512 1.00 54.44 210 TRP A N 1
ATOM 1639 C CA . TRP A 1 210 ? -4.743 12.399 -6.013 1.00 54.44 210 TRP A CA 1
ATOM 1640 C C . TRP A 1 210 ? -4.846 13.603 -5.085 1.00 54.44 210 TRP A C 1
ATOM 1642 O O . TRP A 1 210 ? -5.374 14.634 -5.517 1.00 54.44 210 TRP A O 1
ATOM 1652 N N . THR A 1 211 ? -4.490 13.436 -3.805 1.00 59.62 211 THR A N 1
ATOM 1653 C CA . THR A 1 211 ? -4.510 14.566 -2.872 1.00 59.62 211 THR A CA 1
ATOM 1654 C C . THR A 1 211 ? -3.785 15.713 -3.562 1.00 59.62 211 THR A C 1
ATOM 1656 O O . THR A 1 211 ? -2.835 15.448 -4.300 1.00 59.62 211 THR A O 1
ATOM 1659 N N . ASP A 1 212 ? -4.240 16.957 -3.410 1.00 58.56 212 ASP A N 1
ATOM 1660 C CA . ASP A 1 212 ? -3.667 18.067 -4.190 1.00 58.56 212 ASP A CA 1
ATOM 1661 C C . ASP A 1 212 ? -2.132 18.091 -4.061 1.00 58.56 212 ASP A C 1
ATOM 1663 O O . ASP A 1 212 ? -1.429 18.132 -5.062 1.00 58.56 212 ASP A O 1
ATOM 1667 N N . ALA A 1 213 ? -1.614 17.784 -2.866 1.00 57.62 213 ALA A N 1
ATOM 1668 C CA . ALA A 1 213 ? -0.193 17.553 -2.600 1.00 57.62 213 ALA A CA 1
ATOM 1669 C C . ALA A 1 213 ? 0.478 16.478 -3.484 1.00 57.62 213 ALA A C 1
ATOM 1671 O O . ALA A 1 213 ? 1.618 16.639 -3.913 1.00 57.62 213 ALA A O 1
ATOM 1672 N N . ARG A 1 214 ? -0.199 15.361 -3.757 1.00 65.19 214 ARG A N 1
ATOM 1673 C CA . ARG A 1 214 ? 0.309 14.290 -4.618 1.00 65.19 214 ARG A CA 1
ATOM 1674 C C . ARG A 1 214 ? 0.237 14.693 -6.094 1.00 65.19 214 ARG A C 1
ATOM 1676 O O . ARG A 1 214 ? 1.152 14.353 -6.840 1.00 65.19 214 ARG A O 1
ATOM 1683 N N . LYS A 1 215 ? -0.817 15.402 -6.529 1.00 70.25 215 LYS A N 1
ATOM 1684 C CA . LYS A 1 215 ? -0.889 15.963 -7.897 1.00 70.25 215 LYS A CA 1
ATOM 1685 C C . LYS A 1 215 ? 0.233 16.963 -8.121 1.00 70.25 215 LYS A C 1
ATOM 1687 O O . LYS A 1 215 ? 0.919 16.879 -9.133 1.00 70.25 215 LYS A O 1
ATOM 1692 N N . ASP A 1 216 ? 0.446 17.850 -7.158 1.00 69.31 216 ASP A N 1
ATOM 1693 C CA . ASP A 1 216 ? 1.504 18.854 -7.185 1.00 69.31 216 ASP A CA 1
ATOM 1694 C C . ASP A 1 216 ? 2.880 18.194 -7.214 1.00 69.31 216 ASP A C 1
ATOM 1696 O O . ASP A 1 216 ? 3.736 18.584 -8.005 1.00 69.31 216 ASP A O 1
ATOM 1700 N N . LEU A 1 217 ? 3.074 17.125 -6.439 1.00 72.56 217 LEU A N 1
ATOM 1701 C CA . LEU A 1 217 ? 4.293 16.323 -6.483 1.00 72.56 217 LEU A CA 1
ATOM 1702 C C . LEU A 1 217 ? 4.492 15.642 -7.841 1.00 72.56 217 LEU A C 1
ATOM 1704 O O . LEU A 1 217 ? 5.599 15.654 -8.368 1.00 72.56 217 LEU A O 1
ATOM 1708 N N . MET A 1 218 ? 3.435 15.080 -8.431 1.00 72.06 218 MET A N 1
ATOM 1709 C CA . MET A 1 218 ? 3.490 14.456 -9.753 1.00 72.06 218 MET A CA 1
ATOM 1710 C C . MET A 1 218 ? 3.828 15.473 -10.848 1.00 72.06 218 MET A C 1
ATOM 1712 O O . MET A 1 218 ? 4.671 15.217 -11.706 1.00 72.06 218 MET A O 1
ATOM 1716 N N . MET A 1 219 ? 3.200 16.649 -10.803 1.00 78.62 219 MET A N 1
ATOM 1717 C CA . MET A 1 219 ? 3.486 17.748 -11.724 1.00 78.62 219 MET A CA 1
ATOM 1718 C C . MET A 1 219 ? 4.909 18.277 -11.536 1.00 78.62 219 MET A C 1
ATOM 1720 O O . MET A 1 219 ? 5.596 18.512 -12.528 1.00 78.62 219 MET A O 1
ATOM 1724 N N . SER A 1 220 ? 5.365 18.403 -10.287 1.00 79.19 220 SER A N 1
ATOM 1725 C CA . SER A 1 220 ? 6.733 18.792 -9.932 1.00 79.19 220 SER A CA 1
ATOM 1726 C C . SER A 1 220 ? 7.762 17.770 -10.414 1.00 79.19 220 SER A C 1
ATOM 1728 O O . SER A 1 220 ? 8.784 18.138 -10.983 1.00 79.19 220 SER A O 1
ATOM 1730 N N . LEU A 1 221 ? 7.477 16.472 -10.283 1.00 76.25 221 LEU A N 1
ATOM 1731 C CA . LEU A 1 221 ? 8.351 15.419 -10.794 1.00 76.25 221 LEU A CA 1
ATOM 1732 C C . LEU A 1 221 ? 8.409 15.460 -12.326 1.00 76.25 221 LEU A C 1
ATOM 1734 O O . LEU A 1 221 ? 9.493 15.436 -12.898 1.00 76.25 221 LEU A O 1
ATOM 1738 N N . ARG A 1 222 ? 7.258 15.609 -12.996 1.00 79.12 222 ARG A N 1
ATOM 1739 C CA . ARG A 1 222 ? 7.176 15.725 -14.461 1.00 79.12 222 ARG A CA 1
ATOM 1740 C C . ARG A 1 222 ? 7.923 16.956 -14.984 1.00 79.12 222 ARG A C 1
ATOM 1742 O O . ARG A 1 222 ? 8.625 16.857 -15.989 1.00 79.12 222 ARG A O 1
ATOM 1749 N N . SER A 1 223 ? 7.806 18.103 -14.313 1.00 79.69 223 SER A N 1
ATOM 1750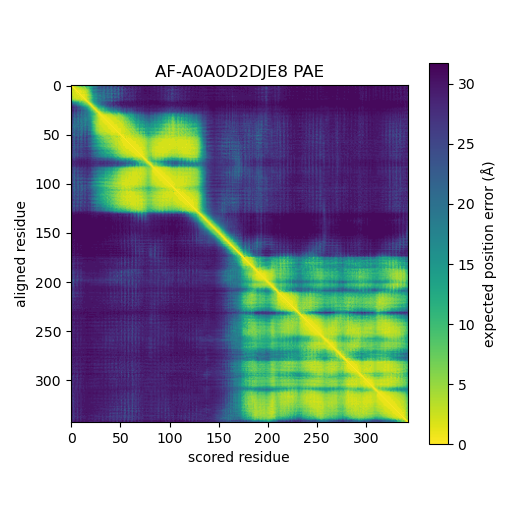 C CA . SER A 1 223 ? 8.510 19.336 -14.690 1.00 79.69 223 SER A CA 1
ATOM 1751 C C . SER A 1 223 ? 10.004 19.280 -14.366 1.00 79.69 223 SER A C 1
ATOM 1753 O O . SER A 1 223 ? 10.814 19.736 -15.175 1.00 79.69 223 SER A O 1
ATOM 1755 N N . SER A 1 224 ? 10.382 18.670 -13.240 1.00 73.62 224 SER A N 1
ATOM 1756 C CA . SER A 1 224 ? 11.772 18.450 -12.841 1.00 73.62 224 SER A CA 1
ATOM 1757 C C . SER A 1 224 ? 12.483 17.539 -13.836 1.00 73.62 224 SER A C 1
ATOM 1759 O O . SER A 1 224 ? 13.512 17.937 -14.377 1.00 73.62 224 SER A O 1
ATOM 1761 N N . THR A 1 225 ? 11.893 16.393 -14.189 1.00 71.81 225 THR A N 1
ATOM 1762 C CA . THR A 1 225 ? 12.451 15.486 -15.201 1.00 71.81 225 THR A CA 1
ATOM 1763 C C . THR A 1 225 ? 12.589 16.176 -16.554 1.00 71.81 225 THR A C 1
ATOM 1765 O O . THR A 1 225 ? 13.638 16.089 -17.190 1.00 71.81 225 THR A O 1
ATOM 1768 N N . ARG A 1 226 ? 11.557 16.909 -16.989 1.00 78.38 226 ARG A N 1
ATOM 1769 C CA . ARG A 1 226 ? 11.596 17.649 -18.255 1.00 78.38 226 ARG A CA 1
ATOM 1770 C C . ARG A 1 226 ? 12.696 18.710 -18.262 1.00 78.38 226 ARG A C 1
ATOM 1772 O O . ARG A 1 226 ? 13.413 18.830 -19.250 1.00 78.38 226 ARG A O 1
ATOM 1779 N N . SER A 1 227 ? 12.873 19.423 -17.152 1.00 72.94 227 SER A N 1
ATOM 1780 C CA . SER A 1 227 ? 13.960 20.392 -16.987 1.00 72.94 227 SER A CA 1
ATOM 1781 C C . SER A 1 227 ? 15.324 19.694 -17.032 1.00 72.94 227 SER A C 1
ATOM 1783 O O . SER A 1 227 ? 16.196 20.107 -17.791 1.00 72.94 227 SER A O 1
ATOM 1785 N N . SER A 1 228 ? 15.506 18.578 -16.318 1.00 68.19 228 SER A N 1
ATOM 1786 C CA . SER A 1 228 ? 16.754 17.799 -16.343 1.00 68.19 228 SER A CA 1
ATOM 1787 C C . SER A 1 228 ? 17.107 17.263 -17.736 1.00 68.19 228 SER A C 1
ATOM 1789 O O . SER A 1 228 ? 18.286 17.164 -18.066 1.00 68.19 228 SER A O 1
ATOM 1791 N N . MET A 1 229 ? 16.109 16.965 -18.574 1.00 69.06 229 MET A N 1
ATOM 1792 C CA . MET A 1 229 ? 16.325 16.566 -19.971 1.00 69.06 229 MET A CA 1
ATOM 1793 C C . MET A 1 229 ? 16.705 17.744 -20.882 1.00 69.06 229 MET A C 1
ATOM 1795 O O . MET A 1 229 ? 17.467 17.550 -21.824 1.00 69.06 229 MET A O 1
ATOM 1799 N N . GLN A 1 230 ? 16.221 18.959 -20.602 1.00 68.12 230 GLN A N 1
ATOM 1800 C CA . GLN A 1 230 ? 16.515 20.158 -21.401 1.00 68.12 230 GLN A CA 1
ATOM 1801 C C . GLN A 1 230 ? 17.855 20.824 -21.042 1.00 68.12 230 GLN A C 1
ATOM 1803 O O . GLN A 1 230 ? 18.512 21.364 -21.927 1.00 68.12 230 GLN A O 1
ATOM 1808 N N . TYR A 1 231 ? 18.278 20.778 -19.772 1.00 61.31 231 TYR A N 1
ATOM 1809 C CA . TYR A 1 231 ? 19.469 21.494 -19.277 1.00 61.31 231 TYR A CA 1
ATOM 1810 C C . TYR A 1 231 ? 20.794 20.709 -19.353 1.00 61.31 231 TYR A C 1
ATOM 1812 O O . TYR A 1 231 ? 21.839 21.257 -19.015 1.00 61.31 231 TYR A O 1
ATOM 1820 N N . GLY A 1 232 ? 20.781 19.475 -19.865 1.00 52.69 232 GLY A N 1
ATOM 1821 C CA . GLY A 1 232 ? 21.996 18.755 -20.254 1.00 52.69 232 GLY A CA 1
ATOM 1822 C C . GLY A 1 232 ? 22.531 17.768 -19.214 1.00 52.69 232 GLY A C 1
ATOM 1823 O O . GLY A 1 232 ? 23.294 18.124 -18.327 1.00 52.69 232 GLY A O 1
ATOM 1824 N N . ASN A 1 233 ? 22.178 16.496 -19.399 1.00 56.69 233 ASN A N 1
ATOM 1825 C CA . ASN A 1 233 ? 23.107 15.367 -19.519 1.00 56.69 233 ASN A CA 1
ATOM 1826 C C . ASN A 1 233 ? 22.264 14.180 -20.030 1.00 56.69 233 ASN A C 1
ATOM 1828 O O . ASN A 1 233 ? 21.384 13.707 -19.310 1.00 56.69 233 ASN A O 1
ATOM 1832 N N . ASN A 1 234 ? 22.475 13.714 -21.270 1.00 61.31 234 ASN A N 1
ATOM 1833 C CA . ASN A 1 234 ? 21.713 12.581 -21.842 1.00 61.31 234 ASN A CA 1
ATOM 1834 C C . ASN A 1 234 ? 21.758 11.337 -20.933 1.00 61.31 234 ASN A C 1
ATOM 1836 O O . ASN A 1 234 ? 20.822 10.541 -20.903 1.00 61.31 234 ASN A O 1
ATOM 1840 N N . GLU A 1 235 ? 22.820 11.206 -20.142 1.00 64.25 235 GLU A N 1
ATOM 1841 C CA . GLU A 1 235 ? 23.003 10.163 -19.138 1.00 64.25 235 GLU A CA 1
ATOM 1842 C C . GLU A 1 235 ? 22.013 10.261 -17.963 1.00 64.25 235 GLU A C 1
ATOM 1844 O O . GLU A 1 235 ? 21.486 9.242 -17.520 1.00 64.25 235 GLU A O 1
ATOM 1849 N N . ALA A 1 236 ? 21.683 11.467 -17.487 1.00 64.50 236 ALA A N 1
ATOM 1850 C CA . ALA A 1 236 ? 20.702 11.660 -16.414 1.00 64.50 236 ALA A CA 1
ATOM 1851 C C . ALA A 1 236 ? 19.283 11.303 -16.887 1.00 64.50 236 ALA A C 1
ATOM 1853 O O . ALA A 1 236 ? 18.521 10.656 -16.168 1.00 64.50 236 ALA A O 1
ATOM 1854 N N . ALA A 1 237 ? 18.962 11.656 -18.135 1.00 64.19 237 ALA A N 1
ATOM 1855 C CA . ALA A 1 237 ? 17.717 11.278 -18.795 1.00 64.19 237 ALA A CA 1
ATOM 1856 C C . ALA A 1 237 ? 17.597 9.754 -18.980 1.00 64.19 237 ALA A C 1
ATOM 1858 O O . ALA A 1 237 ? 16.553 9.166 -18.684 1.00 64.19 237 ALA A O 1
ATOM 1859 N N . ALA A 1 238 ? 18.679 9.105 -19.423 1.00 68.19 238 ALA A N 1
ATOM 1860 C CA . ALA A 1 238 ? 18.745 7.656 -19.589 1.00 68.19 238 ALA A CA 1
ATOM 1861 C C . ALA A 1 238 ? 18.647 6.920 -18.242 1.00 68.19 238 ALA A C 1
ATOM 1863 O O . ALA A 1 238 ? 17.881 5.966 -18.119 1.00 68.19 238 ALA A O 1
ATOM 1864 N N . THR A 1 239 ? 19.346 7.407 -17.214 1.00 70.25 239 THR A N 1
ATOM 1865 C CA . THR A 1 239 ? 19.312 6.848 -15.852 1.00 70.25 239 THR A CA 1
ATOM 1866 C C . THR A 1 239 ? 17.919 6.964 -15.237 1.00 70.25 239 THR A C 1
ATOM 1868 O O . THR A 1 239 ? 17.413 6.002 -14.660 1.00 70.25 239 THR A O 1
ATOM 1871 N N . TRP A 1 240 ? 17.256 8.111 -15.405 1.00 72.44 240 TRP A N 1
ATOM 1872 C CA . TRP A 1 240 ? 15.885 8.308 -14.934 1.00 72.44 240 TRP A CA 1
ATOM 1873 C C . TRP A 1 240 ? 14.889 7.408 -15.673 1.00 72.44 240 TRP A C 1
ATOM 1875 O O . TRP A 1 240 ? 14.068 6.744 -15.041 1.00 72.44 240 TRP A O 1
ATOM 1885 N N . THR A 1 241 ? 14.999 7.326 -17.001 1.00 70.94 241 THR A N 1
ATOM 1886 C CA . THR A 1 241 ? 14.154 6.451 -17.830 1.00 70.94 241 THR A CA 1
ATOM 1887 C C . THR A 1 241 ? 14.327 4.989 -17.424 1.00 70.94 241 THR A C 1
ATOM 1889 O O . THR A 1 241 ? 13.346 4.263 -17.279 1.00 70.94 241 THR A O 1
ATOM 1892 N N . HIS A 1 242 ? 15.566 4.570 -17.160 1.00 74.19 242 HIS A N 1
ATOM 1893 C CA . HIS A 1 242 ? 15.885 3.234 -16.674 1.00 74.19 242 HIS A CA 1
ATOM 1894 C C . HIS A 1 242 ? 15.294 2.960 -15.283 1.00 74.19 242 HIS A C 1
ATOM 1896 O O . HIS A 1 242 ? 14.655 1.928 -15.079 1.00 74.19 242 HIS A O 1
ATOM 1902 N N . ALA A 1 243 ? 15.427 3.898 -14.341 1.00 74.62 243 ALA A N 1
ATOM 1903 C CA . ALA A 1 243 ? 14.819 3.776 -13.017 1.00 74.62 243 ALA A CA 1
ATOM 1904 C C . ALA A 1 243 ? 13.286 3.675 -13.099 1.00 74.62 243 ALA A C 1
ATOM 1906 O O . ALA A 1 243 ? 12.674 2.867 -12.397 1.00 74.62 243 ALA A O 1
ATOM 1907 N N . MET A 1 244 ? 12.665 4.445 -13.996 1.00 76.12 244 MET A N 1
ATOM 1908 C CA . MET A 1 244 ? 11.221 4.405 -14.213 1.00 76.12 244 MET A CA 1
ATOM 1909 C C . MET A 1 244 ? 10.769 3.090 -14.854 1.00 76.12 244 MET A C 1
ATOM 1911 O O . MET A 1 244 ? 9.756 2.517 -14.461 1.00 76.12 244 MET A O 1
ATOM 1915 N N . ALA A 1 245 ? 11.548 2.565 -15.796 1.00 76.25 245 ALA A N 1
ATOM 1916 C CA . ALA A 1 245 ? 11.331 1.250 -16.378 1.00 76.25 245 ALA A CA 1
ATOM 1917 C C . ALA A 1 245 ? 11.392 0.122 -15.334 1.00 76.25 245 ALA A C 1
ATOM 1919 O O . ALA A 1 245 ? 10.539 -0.768 -15.346 1.00 76.25 245 ALA A O 1
ATOM 1920 N N . ILE A 1 246 ? 12.359 0.172 -14.410 1.00 77.19 246 ILE A N 1
ATOM 1921 C CA . ILE A 1 246 ? 12.456 -0.783 -13.295 1.00 77.19 246 ILE A CA 1
ATOM 1922 C C . ILE A 1 246 ? 11.224 -0.681 -12.391 1.00 77.19 246 ILE A C 1
ATOM 1924 O O . ILE A 1 246 ? 10.639 -1.707 -12.044 1.00 77.19 246 ILE A O 1
ATOM 1928 N N . LEU A 1 247 ? 10.790 0.537 -12.054 1.00 80.56 247 LEU A N 1
ATOM 1929 C CA . LEU A 1 247 ? 9.591 0.756 -11.243 1.00 80.56 247 LEU A CA 1
ATOM 1930 C C . LEU A 1 247 ? 8.341 0.171 -11.918 1.00 80.56 247 LEU A C 1
ATOM 1932 O O . LEU A 1 247 ? 7.544 -0.518 -11.281 1.00 80.56 247 LEU A O 1
ATOM 1936 N N . ILE A 1 248 ? 8.174 0.429 -13.215 1.00 80.31 248 ILE A N 1
ATOM 1937 C CA . ILE A 1 248 ? 7.064 -0.100 -14.011 1.00 80.31 248 ILE A CA 1
ATOM 1938 C C . ILE A 1 248 ? 7.101 -1.626 -14.022 1.00 80.31 248 ILE A C 1
ATOM 1940 O O . ILE A 1 248 ? 6.079 -2.258 -13.764 1.00 80.31 248 ILE A O 1
ATOM 1944 N N . ARG A 1 249 ? 8.273 -2.225 -14.255 1.00 81.44 249 ARG A N 1
ATOM 1945 C CA . ARG A 1 249 ? 8.461 -3.676 -14.184 1.00 81.44 249 ARG A CA 1
ATOM 1946 C C . ARG A 1 249 ? 8.022 -4.224 -12.831 1.00 81.44 249 ARG A C 1
ATOM 1948 O O . ARG A 1 249 ? 7.255 -5.178 -12.799 1.00 81.44 249 ARG A O 1
ATOM 1955 N N . GLU A 1 250 ? 8.503 -3.652 -11.730 1.00 82.00 250 GLU A N 1
ATOM 1956 C CA . GLU A 1 250 ? 8.151 -4.111 -10.382 1.00 82.00 250 GLU A CA 1
ATOM 1957 C C . GLU A 1 250 ? 6.635 -4.052 -10.163 1.00 82.00 250 GLU A C 1
ATOM 1959 O O . GLU A 1 250 ? 6.036 -5.028 -9.710 1.00 82.00 250 GLU A O 1
ATOM 1964 N N . LYS A 1 251 ? 5.988 -2.955 -10.572 1.00 81.50 251 LYS A N 1
ATOM 1965 C CA . LYS A 1 251 ? 4.532 -2.810 -10.467 1.00 81.50 251 LYS A CA 1
ATOM 1966 C C . LYS A 1 251 ? 3.769 -3.819 -11.336 1.00 81.50 251 LYS A C 1
ATOM 1968 O O . LYS A 1 251 ? 2.829 -4.429 -10.839 1.00 81.50 251 LYS A O 1
ATOM 1973 N N . VAL A 1 252 ? 4.180 -4.051 -12.586 1.00 82.25 252 VAL A N 1
ATOM 1974 C CA . VAL A 1 252 ? 3.558 -5.063 -13.466 1.00 82.25 252 VAL A CA 1
ATOM 1975 C C . VAL A 1 252 ? 3.731 -6.469 -12.893 1.00 82.25 252 VAL A C 1
ATOM 1977 O O . VAL A 1 252 ? 2.775 -7.238 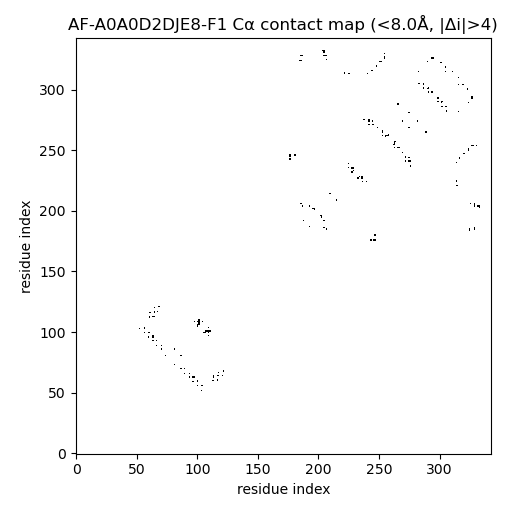-12.849 1.00 82.25 252 VAL A O 1
ATOM 1980 N N . MET A 1 253 ? 4.927 -6.803 -12.409 1.00 82.62 253 MET A N 1
ATOM 1981 C CA . MET A 1 253 ? 5.201 -8.110 -11.808 1.00 82.62 253 MET A CA 1
ATOM 1982 C C . MET A 1 253 ? 4.406 -8.331 -10.515 1.00 82.62 253 MET A C 1
ATOM 1984 O O . MET A 1 253 ? 4.037 -9.465 -10.228 1.00 82.62 253 MET A O 1
ATOM 1988 N N . ASN A 1 254 ? 4.080 -7.270 -9.770 1.00 80.88 254 ASN A N 1
ATOM 1989 C CA . ASN A 1 254 ? 3.218 -7.351 -8.587 1.00 80.88 254 ASN A CA 1
ATOM 1990 C C . ASN A 1 254 ? 1.734 -7.594 -8.919 1.00 80.88 254 ASN A C 1
ATOM 1992 O O . ASN A 1 254 ? 1.003 -8.079 -8.059 1.00 80.88 254 ASN A O 1
ATOM 1996 N N . LEU A 1 255 ? 1.277 -7.298 -10.143 1.00 77.62 255 LEU A N 1
ATOM 1997 C CA . LEU A 1 255 ? -0.091 -7.618 -10.583 1.00 77.62 255 LEU A CA 1
ATOM 1998 C C . LEU A 1 255 ? -0.286 -9.111 -10.879 1.00 77.62 255 LEU A C 1
ATOM 2000 O O . LEU A 1 255 ? -1.419 -9.591 -10.929 1.00 77.62 255 LEU A O 1
ATOM 2004 N N . VAL A 1 256 ? 0.804 -9.848 -11.094 1.00 79.56 256 VAL A N 1
ATOM 2005 C CA . VAL A 1 256 ? 0.770 -11.259 -11.478 1.00 79.56 256 VAL A CA 1
ATOM 2006 C C . VAL A 1 256 ? 1.258 -12.112 -10.312 1.00 79.56 256 VAL A C 1
ATOM 2008 O O . VAL A 1 256 ? 2.357 -11.936 -9.796 1.00 79.56 256 VAL A O 1
ATOM 2011 N N . SER A 1 257 ? 0.451 -13.089 -9.897 1.00 76.25 257 SER A N 1
ATOM 2012 C CA . SER A 1 257 ? 0.865 -14.026 -8.849 1.00 76.25 257 SER A CA 1
ATOM 2013 C C . SER A 1 257 ? 2.075 -14.849 -9.298 1.00 76.25 257 SER A C 1
ATOM 2015 O O . SER A 1 257 ? 2.087 -15.364 -10.414 1.00 76.25 257 SER A O 1
ATOM 2017 N N . ARG A 1 258 ? 3.052 -15.067 -8.405 1.00 75.56 258 ARG A N 1
ATOM 2018 C CA . ARG A 1 258 ? 4.253 -15.891 -8.670 1.00 75.56 258 ARG A CA 1
ATOM 2019 C C . ARG A 1 258 ? 3.947 -17.323 -9.112 1.00 75.56 258 ARG A C 1
ATOM 2021 O O . ARG A 1 258 ? 4.797 -17.985 -9.684 1.00 75.56 258 ARG A O 1
ATOM 2028 N N . ARG A 1 259 ? 2.744 -17.817 -8.812 1.00 72.50 259 ARG A N 1
ATOM 2029 C CA . ARG A 1 259 ? 2.283 -19.162 -9.192 1.00 72.50 259 ARG A CA 1
ATOM 2030 C C . ARG A 1 259 ? 1.628 -19.199 -10.576 1.00 72.50 259 ARG A C 1
ATOM 2032 O O . ARG A 1 259 ? 1.223 -20.266 -11.023 1.00 72.50 259 ARG A O 1
ATOM 2039 N N . HIS A 1 260 ? 1.463 -18.048 -11.226 1.00 75.12 260 HIS A N 1
ATOM 2040 C CA . HIS A 1 260 ? 0.801 -17.943 -12.518 1.00 75.12 260 HIS A CA 1
ATOM 2041 C C . HIS A 1 260 ? 1.801 -18.200 -13.661 1.00 75.12 260 HIS A C 1
ATOM 2043 O O . HIS A 1 260 ? 2.873 -17.600 -13.648 1.00 75.12 260 HIS A O 1
ATOM 2049 N N . PRO A 1 261 ? 1.457 -18.985 -14.701 1.00 74.25 261 PRO A N 1
ATOM 2050 C CA . PRO A 1 261 ? 2.361 -19.276 -15.825 1.00 74.25 261 PRO A CA 1
ATOM 2051 C C . PRO A 1 261 ? 2.861 -18.032 -16.579 1.00 74.25 261 PRO A C 1
ATOM 2053 O O . PRO A 1 261 ? 3.917 -18.051 -17.207 1.00 74.25 261 PRO A O 1
ATOM 2056 N N . LEU A 1 262 ? 2.106 -16.928 -16.521 1.00 78.25 262 LEU A N 1
ATOM 2057 C CA . LEU A 1 262 ? 2.526 -15.650 -17.110 1.00 78.25 262 LEU A CA 1
ATOM 2058 C C . LEU A 1 262 ? 3.652 -14.964 -16.330 1.00 78.25 262 LEU A C 1
ATOM 2060 O O . LEU A 1 262 ? 4.321 -14.117 -16.909 1.00 78.25 262 LEU A O 1
ATOM 2064 N N . TYR A 1 263 ? 3.881 -15.316 -15.061 1.00 79.38 263 TYR A N 1
ATOM 2065 C CA . TYR A 1 263 ? 4.900 -14.678 -14.230 1.00 79.38 263 TYR A CA 1
ATOM 2066 C C . TYR A 1 263 ? 6.300 -14.879 -14.819 1.00 79.38 263 TYR A C 1
ATOM 2068 O O . TYR A 1 263 ? 6.995 -13.902 -15.081 1.00 79.38 263 TYR A O 1
ATOM 2076 N N . ASP A 1 264 ? 6.681 -16.120 -15.130 1.00 78.06 264 ASP A N 1
ATOM 2077 C CA . ASP A 1 264 ? 8.002 -16.425 -15.700 1.00 78.06 264 ASP A CA 1
ATOM 2078 C C . ASP A 1 264 ? 8.167 -15.835 -17.105 1.00 78.06 264 ASP A C 1
ATOM 2080 O O . ASP A 1 264 ? 9.215 -15.279 -17.445 1.00 78.06 264 ASP A O 1
ATOM 2084 N N . ARG A 1 265 ? 7.092 -15.867 -17.902 1.00 78.25 265 ARG A N 1
ATOM 2085 C CA . ARG A 1 265 ? 7.056 -15.253 -19.234 1.00 78.2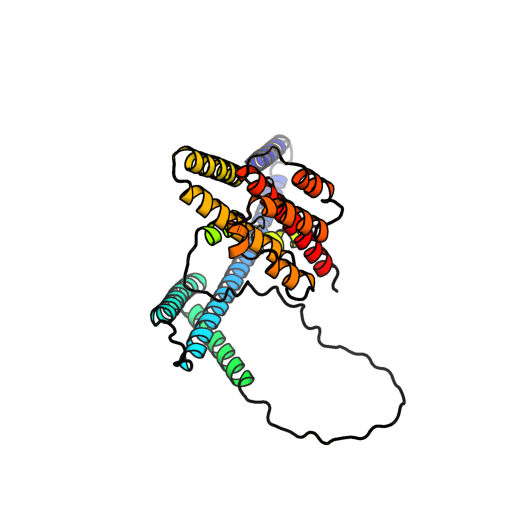5 265 ARG A CA 1
ATOM 2086 C C . ARG A 1 265 ? 7.262 -13.739 -19.160 1.00 78.25 265 ARG A C 1
ATOM 2088 O O . ARG A 1 265 ? 8.028 -13.191 -19.946 1.00 78.25 265 ARG A O 1
ATOM 2095 N N . PHE A 1 266 ? 6.599 -13.056 -18.230 1.00 78.25 266 PHE A N 1
ATOM 2096 C CA . PHE A 1 266 ? 6.707 -11.603 -18.071 1.00 78.25 266 PHE A CA 1
ATOM 2097 C C . PHE A 1 266 ? 8.056 -11.213 -17.466 1.00 78.25 266 PHE A C 1
ATOM 2099 O O . PHE A 1 266 ? 8.651 -10.228 -17.898 1.00 78.25 266 PHE A O 1
ATOM 2106 N N . ASN A 1 267 ? 8.579 -12.022 -16.543 1.00 78.88 267 ASN A N 1
ATOM 2107 C CA . ASN A 1 267 ? 9.893 -11.832 -15.939 1.00 78.88 267 ASN A CA 1
ATOM 2108 C C . ASN A 1 267 ? 11.015 -11.845 -16.990 1.00 78.88 267 ASN A C 1
ATOM 2110 O O . ASN A 1 267 ? 11.914 -11.009 -16.913 1.00 78.88 267 ASN A O 1
ATOM 2114 N N . GLY A 1 268 ? 10.935 -12.756 -17.969 1.00 73.88 268 GLY A N 1
ATOM 2115 C CA . GLY A 1 268 ? 11.891 -12.843 -19.078 1.00 73.88 268 GLY A CA 1
ATOM 2116 C C . GLY A 1 268 ? 11.731 -11.743 -20.134 1.00 73.88 268 GLY A C 1
ATOM 2117 O O . GLY A 1 268 ? 12.719 -11.282 -20.692 1.00 73.88 268 GLY A O 1
ATOM 2118 N N . ILE A 1 269 ? 10.501 -11.283 -20.392 1.00 72.81 269 ILE A N 1
ATOM 2119 C CA . ILE A 1 269 ? 10.237 -10.184 -21.339 1.00 72.81 269 ILE A CA 1
ATOM 2120 C C . ILE A 1 269 ? 10.680 -8.827 -20.764 1.00 72.81 269 ILE A C 1
ATOM 2122 O O . ILE A 1 269 ? 11.131 -7.956 -21.504 1.00 72.81 269 ILE A O 1
ATOM 2126 N N . LEU A 1 270 ? 10.555 -8.639 -19.449 1.00 71.75 270 LEU A N 1
ATOM 2127 C CA . LEU A 1 270 ? 10.870 -7.391 -18.752 1.00 71.75 270 LEU A CA 1
ATOM 2128 C C . LEU A 1 270 ? 12.282 -7.402 -18.139 1.00 71.75 270 LEU A C 1
ATOM 2130 O O . LEU A 1 270 ? 12.469 -6.920 -17.024 1.00 71.75 270 LEU A O 1
ATOM 2134 N N . ASP A 1 271 ? 13.285 -7.959 -18.814 1.00 70.19 271 ASP A N 1
ATOM 2135 C CA . ASP A 1 271 ? 14.668 -7.939 -18.318 1.00 70.19 271 ASP A CA 1
ATOM 2136 C C . ASP A 1 271 ? 15.218 -6.488 -18.260 1.00 70.19 271 ASP A C 1
ATOM 2138 O O . ASP A 1 271 ? 15.237 -5.801 -19.288 1.00 70.19 271 ASP A O 1
ATOM 2142 N N . PRO A 1 272 ? 15.692 -5.996 -17.092 1.00 62.28 272 PRO A N 1
ATOM 2143 C CA . PRO A 1 272 ? 16.259 -4.651 -16.935 1.00 62.28 272 PRO A CA 1
ATOM 2144 C C . PRO A 1 272 ? 17.380 -4.307 -17.925 1.00 62.28 272 PRO A C 1
ATOM 2146 O O . PRO A 1 272 ? 17.517 -3.143 -18.311 1.00 62.28 272 PRO A O 1
ATOM 2149 N N . THR A 1 273 ? 18.166 -5.302 -18.346 1.00 62.28 273 THR A N 1
ATOM 2150 C CA . THR A 1 273 ? 19.271 -5.126 -19.303 1.00 62.28 273 THR A CA 1
ATOM 2151 C C . THR A 1 273 ? 18.774 -4.915 -20.735 1.00 62.28 273 THR A C 1
ATOM 2153 O O . THR A 1 273 ? 19.395 -4.183 -21.505 1.00 62.28 273 THR A O 1
ATOM 2156 N N . LEU A 1 274 ? 17.613 -5.486 -21.071 1.00 62.59 274 LEU A N 1
ATOM 2157 C CA . LEU A 1 274 ? 16.966 -5.362 -22.377 1.00 62.59 274 LEU A CA 1
ATOM 2158 C C . LEU A 1 274 ? 16.152 -4.061 -22.489 1.00 62.59 274 LEU A C 1
ATOM 2160 O O . LEU A 1 274 ? 16.061 -3.458 -23.560 1.00 62.59 274 LEU A O 1
ATOM 2164 N N . ILE A 1 275 ? 15.585 -3.599 -21.368 1.00 63.09 275 ILE A N 1
ATOM 2165 C CA . ILE A 1 275 ? 14.733 -2.404 -21.325 1.00 63.09 275 ILE A CA 1
ATOM 2166 C C . ILE A 1 275 ? 15.528 -1.114 -21.599 1.00 63.09 275 ILE A C 1
ATOM 2168 O O . ILE A 1 275 ? 15.025 -0.218 -22.284 1.00 63.09 275 ILE A O 1
ATOM 2172 N N . SER A 1 276 ? 16.778 -1.015 -21.132 1.00 58.19 276 SER A N 1
ATOM 2173 C CA . SER A 1 276 ? 17.631 0.156 -21.401 1.00 58.19 276 SER A CA 1
ATOM 2174 C C . SER A 1 276 ? 17.976 0.306 -22.889 1.00 58.19 276 SER A C 1
ATOM 2176 O O . SER A 1 276 ? 18.070 1.426 -23.386 1.00 58.19 276 SER A O 1
ATOM 2178 N N . GLN A 1 277 ? 18.100 -0.806 -23.619 1.00 61.50 277 GLN A N 1
ATOM 2179 C CA . GLN A 1 277 ? 18.463 -0.817 -25.040 1.00 61.50 277 GLN A CA 1
ATOM 2180 C C . GLN A 1 277 ? 17.262 -0.619 -25.977 1.00 61.50 277 GLN A C 1
ATOM 2182 O O . GLN A 1 277 ? 17.441 -0.229 -27.130 1.00 61.50 277 GLN A O 1
ATOM 2187 N N . GLN A 1 278 ? 16.033 -0.868 -25.507 1.00 62.22 278 GLN A N 1
ATOM 2188 C CA . GLN A 1 278 ? 14.838 -0.889 -26.355 1.00 62.22 278 GLN A CA 1
ATOM 2189 C C . GLN A 1 278 ? 13.661 -0.069 -25.804 1.00 62.22 278 GLN A C 1
ATOM 2191 O O . GLN A 1 278 ? 12.509 -0.491 -25.893 1.00 62.22 278 GLN A O 1
ATOM 2196 N N . CYS A 1 279 ? 13.906 1.144 -25.297 1.00 58.00 279 CYS A N 1
ATOM 2197 C CA . CYS A 1 279 ? 12.846 2.025 -24.776 1.00 58.00 279 CYS A CA 1
ATOM 2198 C C . CYS A 1 279 ? 11.676 2.264 -25.761 1.00 58.00 279 CYS A C 1
ATOM 2200 O O . CYS A 1 279 ? 10.537 2.433 -25.333 1.00 58.00 279 CYS A O 1
ATOM 2202 N N . ARG A 1 280 ? 11.909 2.227 -27.083 1.00 60.62 280 ARG A N 1
ATOM 2203 C CA . ARG A 1 280 ? 10.825 2.306 -28.085 1.00 60.62 280 ARG A CA 1
ATOM 2204 C C . ARG A 1 280 ? 9.942 1.054 -28.116 1.00 60.62 280 ARG A C 1
ATOM 2206 O O . ARG A 1 280 ? 8.722 1.185 -28.142 1.00 60.62 280 ARG A O 1
ATOM 2213 N N . ASN A 1 281 ? 10.541 -0.135 -28.050 1.00 69.81 281 ASN A N 1
ATOM 2214 C CA . ASN A 1 281 ? 9.806 -1.406 -28.044 1.00 69.81 281 ASN A CA 1
ATOM 2215 C C . ASN A 1 281 ? 9.210 -1.716 -26.661 1.00 69.81 281 ASN A C 1
ATOM 2217 O O . ASN A 1 281 ? 8.291 -2.527 -26.550 1.00 69.81 281 ASN A O 1
ATOM 2221 N N . PHE A 1 282 ? 9.711 -1.064 -25.608 1.00 76.88 282 PHE A N 1
ATOM 2222 C CA . PHE A 1 282 ? 9.243 -1.212 -24.233 1.00 76.88 282 PHE A CA 1
ATOM 2223 C C . PHE A 1 282 ? 7.764 -0.850 -24.083 1.00 76.88 282 PHE A C 1
ATOM 2225 O O . PHE A 1 282 ? 7.000 -1.648 -23.548 1.00 76.88 282 PHE A O 1
ATOM 2232 N N . PHE A 1 283 ? 7.327 0.301 -24.605 1.00 80.25 283 PHE A N 1
ATOM 2233 C CA . PHE A 1 283 ? 5.924 0.717 -24.486 1.00 80.25 283 PHE A CA 1
ATOM 2234 C C . PHE A 1 283 ? 4.970 -0.192 -25.255 1.00 80.25 283 PHE A C 1
ATOM 2236 O O . PHE A 1 283 ? 3.882 -0.485 -24.768 1.00 80.25 283 PHE A O 1
ATOM 2243 N N . GLU A 1 284 ? 5.367 -0.663 -26.436 1.00 81.81 284 GLU A N 1
ATOM 2244 C CA . GLU A 1 284 ? 4.560 -1.605 -27.216 1.00 81.81 284 GLU A CA 1
ATOM 2245 C C . GLU A 1 284 ? 4.455 -2.958 -26.501 1.00 81.81 284 GLU A C 1
ATOM 2247 O O . GLU A 1 284 ? 3.375 -3.537 -26.382 1.00 81.81 284 GLU A O 1
ATOM 2252 N N . THR A 1 285 ? 5.577 -3.427 -25.952 1.00 82.00 285 THR A N 1
ATOM 2253 C CA . THR A 1 285 ? 5.637 -4.657 -25.162 1.00 82.00 285 THR A CA 1
ATOM 2254 C C . THR A 1 285 ? 4.757 -4.548 -23.924 1.00 82.00 285 THR A C 1
ATOM 2256 O O . THR A 1 285 ? 3.926 -5.421 -23.701 1.00 82.00 285 THR A O 1
ATOM 2259 N N . ILE A 1 286 ? 4.859 -3.453 -23.167 1.00 82.19 286 ILE A N 1
ATOM 2260 C CA 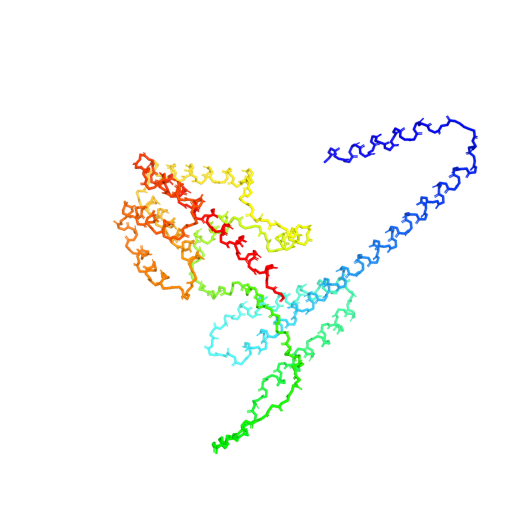. ILE A 1 286 ? 3.993 -3.196 -22.013 1.00 82.19 286 ILE A CA 1
ATOM 2261 C C . ILE A 1 286 ? 2.535 -3.109 -22.425 1.00 82.19 286 ILE A C 1
ATOM 2263 O O . ILE A 1 286 ? 1.711 -3.726 -21.771 1.00 82.19 286 ILE A O 1
ATOM 2267 N N . SER A 1 287 ? 2.200 -2.409 -23.507 1.00 83.69 287 SER A N 1
ATOM 2268 C CA . SER A 1 287 ? 0.809 -2.306 -23.968 1.00 83.69 287 SER A CA 1
ATOM 2269 C C . SER A 1 287 ? 0.220 -3.688 -24.253 1.00 83.69 287 SER A C 1
ATOM 2271 O O . SER A 1 287 ? -0.879 -4.000 -23.799 1.00 83.69 287 SER A O 1
ATOM 2273 N N . ARG A 1 288 ? 0.986 -4.554 -24.934 1.00 83.56 288 ARG A N 1
ATOM 2274 C CA . ARG A 1 288 ? 0.600 -5.948 -25.196 1.00 83.56 288 ARG A CA 1
ATOM 2275 C C . ARG A 1 288 ? 0.469 -6.770 -23.915 1.00 83.56 288 ARG A C 1
ATOM 2277 O O . ARG A 1 288 ? -0.431 -7.597 -23.828 1.00 83.56 288 ARG A O 1
ATOM 2284 N N . LEU A 1 289 ? 1.350 -6.563 -22.936 1.00 84.25 289 LEU A N 1
ATOM 2285 C CA . LEU A 1 289 ? 1.272 -7.237 -21.639 1.00 84.25 289 LEU A CA 1
ATOM 2286 C C . LEU A 1 289 ? 0.043 -6.779 -20.852 1.00 84.25 289 LEU A C 1
ATOM 2288 O O . LEU A 1 289 ? -0.727 -7.624 -20.410 1.00 84.25 289 LEU A O 1
ATOM 2292 N N . LEU A 1 290 ? -0.172 -5.466 -20.726 1.00 84.50 290 LEU A N 1
ATOM 2293 C CA . LEU A 1 290 ? -1.314 -4.884 -20.022 1.00 84.50 290 LEU A CA 1
ATOM 2294 C C . LEU A 1 290 ? -2.631 -5.371 -20.624 1.00 84.50 290 LEU A C 1
ATOM 2296 O O . LEU A 1 290 ? -3.490 -5.786 -19.861 1.00 84.50 290 LEU A O 1
ATOM 2300 N N . ALA A 1 291 ? -2.741 -5.448 -21.955 1.00 84.88 291 ALA A N 1
ATOM 2301 C CA . ALA A 1 291 ? -3.918 -5.988 -22.641 1.00 84.88 291 ALA A CA 1
ATOM 2302 C C . ALA A 1 291 ? -4.227 -7.461 -22.292 1.00 84.88 291 ALA A C 1
ATOM 2304 O O . ALA A 1 291 ? -5.360 -7.904 -22.431 1.00 84.88 291 ALA A O 1
ATOM 2305 N N . GLN A 1 292 ? -3.232 -8.243 -21.851 1.00 81.62 292 GLN A N 1
ATOM 2306 C CA . GLN A 1 292 ? -3.428 -9.642 -21.443 1.00 81.62 292 GLN A CA 1
ATOM 2307 C C . GLN A 1 292 ? -3.872 -9.796 -19.986 1.00 81.62 292 GLN A C 1
ATOM 2309 O O . GLN A 1 292 ? -4.409 -10.843 -19.632 1.00 81.62 292 GLN A O 1
ATOM 2314 N N . ILE A 1 293 ? -3.601 -8.802 -19.135 1.00 80.50 293 ILE A N 1
ATOM 2315 C CA . ILE A 1 293 ? -3.878 -8.865 -17.690 1.00 80.50 293 ILE A CA 1
ATOM 2316 C C . ILE A 1 293 ? -4.913 -7.839 -17.221 1.00 80.50 293 ILE A C 1
ATOM 2318 O O . ILE A 1 293 ? -5.311 -7.872 -16.056 1.00 80.50 293 ILE A O 1
ATOM 2322 N N . CYS A 1 294 ? -5.341 -6.916 -18.083 1.00 79.50 294 CYS A N 1
ATOM 2323 C CA . CYS A 1 294 ? -6.370 -5.945 -17.749 1.00 79.50 294 CYS A CA 1
ATOM 2324 C C . CYS A 1 294 ? -7.756 -6.585 -17.695 1.00 79.50 294 CYS A C 1
ATOM 2326 O O . CYS A 1 294 ? -8.036 -7.611 -18.314 1.00 79.50 294 CYS A O 1
ATOM 2328 N N . SER A 1 295 ? -8.630 -5.973 -16.898 1.00 79.94 295 SER A N 1
ATOM 2329 C CA . SER A 1 295 ? -10.051 -6.295 -16.927 1.00 79.94 295 SER A CA 1
ATOM 2330 C C . SER A 1 295 ? -10.687 -5.685 -18.187 1.00 79.94 295 SER A C 1
ATOM 2332 O O . SER A 1 295 ? -10.236 -4.622 -18.621 1.00 79.94 295 SER A O 1
ATOM 233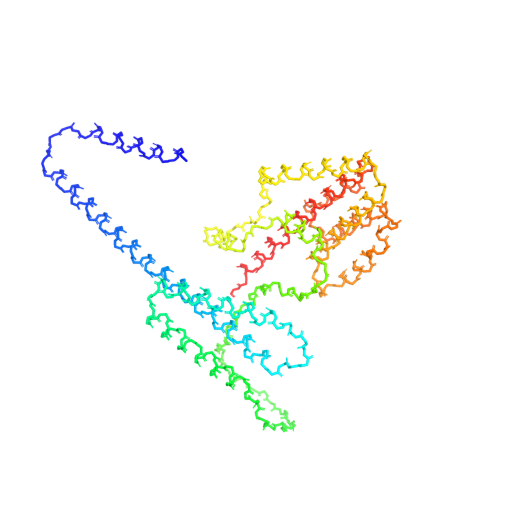4 N N . PRO A 1 296 ? -11.781 -6.266 -18.718 1.00 77.25 296 PRO A N 1
ATOM 2335 C CA . PRO A 1 296 ? -12.443 -5.752 -19.924 1.00 77.25 296 PRO A CA 1
ATOM 2336 C C . PRO A 1 296 ? -12.854 -4.274 -19.831 1.00 77.25 296 PRO A C 1
ATOM 2338 O O . PRO A 1 296 ? -12.907 -3.564 -20.827 1.00 77.25 296 PRO A O 1
ATOM 2341 N N . GLY A 1 297 ? -13.112 -3.771 -18.617 1.00 77.38 297 GLY A N 1
ATOM 2342 C CA . GLY A 1 297 ? -13.449 -2.364 -18.381 1.00 77.38 297 GLY A CA 1
ATOM 2343 C C . GLY A 1 297 ? -12.287 -1.380 -18.579 1.00 77.38 297 GLY A C 1
ATOM 2344 O O . GLY A 1 297 ? -12.494 -0.173 -18.468 1.00 77.38 297 GLY A O 1
ATOM 2345 N N . ARG A 1 298 ? -11.064 -1.864 -18.830 1.00 82.12 298 ARG A N 1
ATOM 2346 C CA . ARG A 1 298 ? -9.859 -1.042 -19.032 1.00 82.12 298 ARG A CA 1
ATOM 2347 C C . ARG A 1 298 ? -9.253 -1.187 -20.430 1.00 82.12 298 ARG A C 1
ATOM 2349 O O . ARG A 1 298 ? -8.290 -0.475 -20.722 1.00 82.12 298 ARG A O 1
ATOM 2356 N N . ASP A 1 299 ? -9.822 -2.031 -21.290 1.00 83.50 299 ASP A N 1
ATOM 2357 C CA . ASP A 1 299 ? -9.297 -2.315 -22.633 1.00 83.50 299 ASP A CA 1
ATOM 2358 C C . ASP A 1 299 ? -9.190 -1.043 -23.486 1.00 83.50 299 ASP A C 1
ATOM 2360 O O . ASP A 1 299 ? -8.171 -0.816 -24.137 1.00 83.50 299 ASP A O 1
ATOM 2364 N N . GLU A 1 300 ? -10.182 -0.151 -23.404 1.00 85.56 300 GLU A N 1
ATOM 2365 C CA . GLU A 1 300 ? -10.190 1.126 -24.133 1.00 85.56 300 GLU A CA 1
ATOM 2366 C C . GLU A 1 300 ? -9.011 2.033 -23.749 1.00 85.56 300 GLU A C 1
ATOM 2368 O O . GLU A 1 300 ? -8.389 2.654 -24.611 1.00 85.56 300 GLU A O 1
ATOM 2373 N N . ILE A 1 301 ? -8.659 2.089 -22.459 1.00 84.06 301 ILE A N 1
ATOM 2374 C CA . ILE A 1 301 ? -7.562 2.930 -21.955 1.00 84.06 301 ILE A CA 1
ATOM 2375 C C . ILE A 1 301 ? -6.212 2.347 -22.386 1.00 84.06 301 ILE A C 1
ATOM 2377 O O . ILE A 1 301 ? -5.322 3.086 -22.812 1.00 84.06 301 ILE A O 1
ATOM 2381 N N . VAL A 1 302 ? -6.062 1.021 -22.313 1.00 85.69 302 VAL A N 1
ATOM 2382 C CA . VAL A 1 302 ? -4.848 0.327 -22.767 1.00 85.69 302 VAL A CA 1
ATOM 2383 C C . VAL A 1 302 ? -4.675 0.482 -24.280 1.00 85.69 302 VAL A C 1
ATOM 2385 O O . VAL A 1 302 ? -3.566 0.741 -24.749 1.00 85.69 302 VAL A O 1
ATOM 2388 N N . GLN A 1 303 ? -5.762 0.400 -25.049 1.00 84.19 303 GLN A N 1
ATOM 2389 C CA . GLN A 1 303 ? -5.739 0.596 -26.497 1.00 84.19 303 GLN A CA 1
ATOM 2390 C C . GLN A 1 303 ? -5.425 2.050 -26.875 1.00 84.19 303 GLN A C 1
ATOM 2392 O O . GLN A 1 303 ? -4.616 2.291 -27.773 1.00 84.19 303 GLN A O 1
ATOM 2397 N N . ALA A 1 304 ? -5.997 3.026 -26.165 1.00 86.62 304 ALA A N 1
ATOM 2398 C CA . ALA A 1 304 ? -5.665 4.438 -26.340 1.00 86.62 304 ALA A CA 1
ATOM 2399 C C . ALA A 1 304 ? -4.179 4.711 -26.056 1.00 86.62 304 ALA A C 1
ATOM 2401 O O . ALA A 1 304 ? -3.530 5.438 -26.809 1.00 86.62 304 ALA A O 1
ATOM 2402 N N . PHE A 1 305 ? -3.617 4.083 -25.018 1.00 86.75 305 PHE A N 1
ATOM 2403 C CA . PHE A 1 305 ? -2.190 4.165 -24.715 1.00 86.75 305 PHE A CA 1
ATOM 2404 C C . PHE A 1 305 ? -1.313 3.524 -25.806 1.00 86.75 305 PHE A C 1
ATOM 2406 O O . PHE A 1 305 ? -0.315 4.118 -26.224 1.00 86.75 305 PHE A O 1
ATOM 2413 N N . ALA A 1 306 ? -1.701 2.347 -26.307 1.00 84.75 306 ALA A N 1
ATOM 2414 C CA . ALA A 1 306 ? -0.983 1.645 -27.370 1.00 84.75 306 ALA A CA 1
ATOM 2415 C C . ALA A 1 306 ? -0.918 2.470 -28.668 1.00 84.75 306 ALA A C 1
ATOM 2417 O O . ALA A 1 306 ? 0.126 2.526 -29.318 1.00 84.75 306 ALA A O 1
ATOM 2418 N N . ASN A 1 307 ? -2.017 3.153 -29.004 1.00 84.50 307 ASN A N 1
ATOM 2419 C CA . ASN A 1 307 ? -2.144 3.981 -30.204 1.00 84.50 307 ASN A CA 1
ATOM 2420 C C . ASN A 1 307 ? -1.507 5.376 -30.059 1.00 84.50 307 ASN A C 1
ATOM 2422 O O . ASN A 1 307 ? -1.373 6.105 -31.043 1.00 84.50 307 ASN A O 1
ATOM 2426 N N . ASN A 1 308 ? -1.114 5.776 -28.847 1.00 80.50 308 ASN A N 1
ATOM 2427 C CA . ASN A 1 308 ? -0.501 7.073 -28.599 1.00 80.50 308 ASN A CA 1
ATOM 2428 C C . ASN A 1 308 ? 0.998 7.054 -28.947 1.00 80.50 308 ASN A C 1
ATOM 2430 O O . ASN A 1 308 ? 1.861 6.797 -28.103 1.00 80.50 308 ASN A O 1
ATOM 2434 N N . THR A 1 309 ? 1.302 7.358 -30.210 1.00 71.50 309 THR A N 1
ATOM 2435 C CA . THR A 1 309 ? 2.670 7.532 -30.735 1.00 71.50 309 THR A CA 1
ATOM 2436 C C . THR A 1 309 ? 3.168 8.980 -30.758 1.00 71.50 309 THR A C 1
ATOM 2438 O O . THR A 1 309 ? 4.336 9.203 -31.067 1.00 71.50 309 THR A O 1
ATOM 2441 N N . THR A 1 310 ? 2.312 9.963 -30.468 1.00 72.75 310 THR A N 1
ATOM 2442 C CA . THR A 1 310 ? 2.628 11.400 -30.592 1.00 72.75 310 THR A CA 1
ATOM 2443 C C . THR A 1 310 ? 3.112 12.041 -29.293 1.00 72.75 310 THR A C 1
ATOM 2445 O O . THR A 1 310 ? 3.740 13.097 -29.334 1.00 72.75 310 THR A O 1
ATOM 2448 N N . SER A 1 311 ? 2.830 11.421 -28.147 1.00 75.50 311 SER A N 1
ATOM 2449 C CA . SER A 1 311 ? 3.261 11.893 -26.829 1.00 75.50 311 SER A CA 1
ATOM 2450 C C . SER A 1 311 ? 4.749 11.655 -26.542 1.00 75.50 311 SER A C 1
ATOM 2452 O O . SER A 1 311 ? 5.372 10.712 -27.038 1.00 75.50 311 SER A O 1
ATOM 2454 N N . ASP A 1 312 ? 5.316 12.529 -25.707 1.00 78.38 312 ASP A N 1
ATOM 2455 C CA . ASP A 1 312 ? 6.702 12.446 -25.245 1.00 78.38 312 ASP A CA 1
ATOM 2456 C C . ASP A 1 312 ? 6.933 11.200 -24.366 1.00 78.38 312 ASP A C 1
ATOM 2458 O O . ASP A 1 312 ? 6.043 10.741 -23.651 1.00 78.38 312 ASP A O 1
ATOM 2462 N N . THR A 1 313 ? 8.154 10.661 -24.378 1.00 76.44 313 THR A N 1
ATOM 2463 C CA . THR A 1 313 ? 8.542 9.435 -23.651 1.00 76.44 313 THR A CA 1
ATOM 2464 C C . THR A 1 313 ? 8.264 9.551 -22.151 1.00 76.44 313 THR A C 1
ATOM 2466 O O . THR A 1 313 ? 7.795 8.596 -21.533 1.00 76.44 313 THR A O 1
ATOM 2469 N N . ILE A 1 314 ? 8.507 10.733 -21.574 1.00 77.81 314 ILE A N 1
ATOM 2470 C CA . ILE A 1 314 ? 8.217 11.036 -20.166 1.00 77.81 314 ILE A CA 1
ATOM 2471 C C . ILE A 1 314 ? 6.723 10.858 -19.887 1.00 77.81 314 ILE A C 1
ATOM 2473 O O . ILE A 1 314 ? 6.338 10.190 -18.931 1.00 77.81 314 ILE A O 1
ATOM 2477 N N . ASP A 1 315 ? 5.883 11.439 -20.739 1.00 81.44 315 ASP A N 1
ATOM 2478 C CA . ASP A 1 315 ? 4.434 11.444 -20.565 1.00 81.44 315 ASP A CA 1
ATOM 2479 C C . ASP A 1 315 ? 3.873 10.025 -20.679 1.00 81.44 315 ASP A C 1
ATOM 2481 O O . ASP A 1 315 ? 3.106 9.593 -19.821 1.00 81.44 315 ASP A O 1
ATOM 2485 N N . ARG A 1 316 ? 4.382 9.248 -21.641 1.00 82.75 316 ARG A N 1
ATOM 2486 C CA . ARG A 1 316 ? 4.030 7.833 -21.799 1.00 82.75 316 ARG A CA 1
ATOM 2487 C C . ARG A 1 316 ? 4.399 6.988 -20.583 1.00 82.75 316 ARG A C 1
ATOM 2489 O O . ARG A 1 316 ? 3.639 6.095 -20.225 1.00 82.75 316 ARG A O 1
ATOM 2496 N N . LEU A 1 317 ? 5.533 7.247 -19.927 1.00 81.25 317 LEU A N 1
ATOM 2497 C CA . LEU A 1 317 ? 5.907 6.531 -18.698 1.00 81.25 317 LEU A CA 1
ATOM 2498 C C . LEU A 1 317 ? 4.930 6.819 -17.556 1.00 81.25 317 LEU A C 1
ATOM 2500 O O . LEU A 1 317 ? 4.516 5.894 -16.857 1.00 81.25 317 LEU A O 1
ATOM 2504 N N . PHE A 1 318 ? 4.536 8.081 -17.379 1.00 81.75 318 PHE A N 1
ATOM 2505 C CA . PHE A 1 318 ? 3.550 8.452 -16.364 1.00 81.75 318 PHE A CA 1
ATOM 2506 C C . PHE A 1 318 ? 2.164 7.874 -16.661 1.00 81.75 318 PHE A C 1
ATOM 2508 O O . PHE A 1 318 ? 1.502 7.393 -15.739 1.00 81.75 318 PHE A O 1
ATOM 2515 N N . ASP A 1 319 ? 1.759 7.848 -17.930 1.00 84.44 319 ASP A N 1
ATOM 2516 C CA . ASP A 1 319 ? 0.495 7.245 -18.352 1.00 84.44 319 ASP A CA 1
ATOM 2517 C C . ASP A 1 319 ? 0.471 5.736 -18.062 1.00 84.44 319 ASP A C 1
ATOM 2519 O O . ASP A 1 319 ? -0.495 5.240 -17.481 1.00 84.44 319 ASP A O 1
ATOM 2523 N N . VAL A 1 320 ? 1.559 5.012 -18.359 1.00 85.88 320 VAL A N 1
ATOM 2524 C CA . VAL A 1 320 ? 1.699 3.581 -18.019 1.00 85.88 320 VAL A CA 1
ATOM 2525 C C . VAL A 1 320 ? 1.551 3.347 -16.522 1.00 85.88 320 VAL A C 1
ATOM 2527 O O . VAL A 1 320 ? 0.826 2.442 -16.110 1.00 85.88 320 VAL A O 1
ATOM 2530 N N . ILE A 1 321 ? 2.216 4.154 -15.695 1.00 82.31 321 ILE A N 1
ATOM 2531 C CA . ILE A 1 321 ? 2.139 4.008 -14.237 1.00 82.31 321 ILE A CA 1
ATOM 2532 C C . ILE A 1 321 ? 0.714 4.245 -13.751 1.00 82.31 321 ILE A C 1
ATOM 2534 O O . ILE A 1 321 ? 0.228 3.477 -12.926 1.00 82.31 321 ILE A O 1
ATOM 2538 N N . ASN A 1 322 ? 0.027 5.252 -14.291 1.00 82.56 322 ASN A N 1
ATOM 2539 C CA . ASN A 1 322 ? -1.359 5.529 -13.934 1.00 82.56 322 ASN A CA 1
ATOM 2540 C C . ASN A 1 322 ? -2.297 4.369 -14.319 1.00 82.56 322 ASN A C 1
ATOM 2542 O O . ASN A 1 322 ? -3.173 4.001 -13.537 1.00 82.56 322 ASN A O 1
ATOM 2546 N N . ILE A 1 323 ? -2.090 3.750 -15.486 1.00 85.19 323 ILE A N 1
ATOM 2547 C CA . ILE A 1 323 ? -2.850 2.565 -15.912 1.00 85.19 323 ILE A CA 1
ATOM 2548 C C . ILE A 1 323 ? -2.581 1.383 -14.973 1.00 85.19 323 ILE A C 1
ATOM 2550 O O . ILE A 1 323 ? -3.520 0.742 -14.505 1.00 85.19 323 ILE A O 1
ATOM 2554 N N . ILE A 1 324 ? -1.317 1.112 -14.641 1.00 84.81 324 ILE A N 1
ATOM 2555 C CA . ILE A 1 324 ? -0.947 0.022 -13.726 1.00 84.81 324 ILE A CA 1
ATOM 2556 C C . ILE A 1 324 ? -1.508 0.260 -12.320 1.00 84.81 324 ILE A C 1
ATOM 2558 O O . ILE A 1 324 ? -1.970 -0.673 -11.664 1.00 84.81 324 ILE A O 1
ATOM 2562 N N . ASP A 1 325 ? -1.497 1.503 -11.853 1.00 81.38 325 ASP A N 1
ATOM 2563 C CA . ASP A 1 325 ? -2.067 1.896 -10.570 1.00 81.38 325 ASP A CA 1
ATOM 2564 C C . ASP A 1 325 ? -3.584 1.644 -10.530 1.00 81.38 325 ASP A C 1
ATOM 2566 O O . ASP A 1 325 ? -4.087 1.079 -9.558 1.00 81.38 325 ASP A O 1
ATOM 2570 N N . LEU A 1 326 ? -4.307 1.980 -11.605 1.00 83.25 326 LEU A N 1
ATOM 2571 C CA . LEU A 1 326 ? -5.726 1.640 -11.765 1.00 83.25 326 LEU A CA 1
ATOM 2572 C C . LEU A 1 326 ? -5.958 0.127 -11.737 1.00 83.25 326 LEU A C 1
ATOM 2574 O O . LEU A 1 326 ? -6.829 -0.352 -11.015 1.00 83.25 326 LEU A O 1
ATOM 2578 N N . MET A 1 327 ? -5.141 -0.635 -12.462 1.00 83.44 327 MET A N 1
ATOM 2579 C CA . MET A 1 327 ? -5.225 -2.098 -12.473 1.00 83.44 327 MET A CA 1
ATOM 2580 C C . MET A 1 327 ? -4.911 -2.708 -11.103 1.00 83.44 327 MET A C 1
ATOM 2582 O O . MET A 1 327 ? -5.519 -3.702 -10.712 1.00 83.44 327 MET A O 1
ATOM 2586 N N . THR A 1 328 ? -4.002 -2.096 -10.343 1.00 81.50 328 THR A N 1
ATOM 2587 C CA . THR A 1 328 ? -3.674 -2.512 -8.972 1.00 81.50 328 THR A CA 1
ATOM 2588 C C . THR A 1 328 ? -4.873 -2.322 -8.050 1.00 81.50 328 THR A C 1
ATOM 2590 O O . THR A 1 328 ? -5.175 -3.201 -7.245 1.00 81.50 328 THR A O 1
ATOM 2593 N N . LEU A 1 329 ? -5.594 -1.208 -8.189 1.00 80.81 329 LEU A N 1
ATOM 2594 C CA . LEU A 1 329 ? -6.833 -0.969 -7.448 1.00 80.81 329 LEU A CA 1
ATOM 2595 C C . LEU A 1 329 ? -7.920 -1.976 -7.819 1.00 80.81 329 LEU A C 1
ATOM 2597 O O . LEU A 1 329 ? -8.546 -2.549 -6.930 1.00 80.81 329 LEU A O 1
ATOM 2601 N N . ASP A 1 330 ? -8.105 -2.234 -9.115 1.00 80.88 330 ASP A N 1
ATOM 2602 C CA . ASP A 1 330 ? -9.077 -3.214 -9.601 1.00 80.88 330 ASP A CA 1
ATOM 2603 C C . ASP A 1 330 ? -8.761 -4.616 -9.038 1.00 80.88 330 ASP A C 1
ATOM 2605 O O . ASP A 1 330 ? -9.657 -5.303 -8.538 1.00 80.88 330 ASP A O 1
ATOM 2609 N N . HIS A 1 331 ? -7.480 -5.009 -9.038 1.00 79.94 331 HIS A N 1
ATOM 2610 C CA . HIS A 1 331 ? -7.013 -6.268 -8.455 1.00 79.94 331 HIS A CA 1
ATOM 2611 C C . HIS A 1 331 ? -7.299 -6.344 -6.952 1.00 79.94 331 HIS A C 1
ATOM 2613 O O . HIS A 1 331 ? -7.824 -7.342 -6.467 1.00 79.94 331 HIS A O 1
ATOM 2619 N N . ILE A 1 332 ? -6.997 -5.285 -6.205 1.00 79.19 332 ILE A N 1
ATOM 2620 C CA . ILE A 1 332 ? -7.194 -5.245 -4.753 1.00 79.19 332 ILE A CA 1
ATOM 2621 C C . ILE A 1 332 ? -8.677 -5.279 -4.388 1.00 79.19 332 ILE A C 1
ATOM 2623 O O . ILE A 1 332 ? -9.069 -6.039 -3.507 1.00 79.19 332 ILE A O 1
ATOM 2627 N N . ASN A 1 333 ? -9.520 -4.536 -5.104 1.00 80.31 333 ASN A N 1
ATOM 2628 C CA . ASN A 1 333 ? -10.969 -4.578 -4.914 1.00 80.31 333 ASN A CA 1
ATOM 2629 C C . ASN A 1 333 ? -11.541 -5.960 -5.235 1.00 80.31 333 ASN A C 1
ATOM 2631 O O . ASN A 1 333 ? -12.420 -6.449 -4.528 1.00 80.31 333 ASN A O 1
ATOM 2635 N N . PHE A 1 334 ? -11.019 -6.627 -6.266 1.00 81.12 334 PHE A N 1
ATOM 2636 C CA . PHE A 1 334 ? -11.379 -8.009 -6.559 1.00 81.12 334 PHE A CA 1
ATOM 2637 C C . PHE A 1 334 ? -10.986 -8.964 -5.422 1.00 81.12 334 PHE A C 1
ATOM 2639 O O . PHE A 1 334 ? -11.825 -9.754 -4.986 1.00 81.12 334 PHE A O 1
ATOM 2646 N N . GLN A 1 335 ? -9.767 -8.847 -4.887 1.00 78.69 335 GLN A N 1
ATOM 2647 C CA . GLN A 1 335 ? -9.318 -9.644 -3.738 1.00 78.69 335 GLN A CA 1
ATOM 2648 C C . GLN A 1 335 ? -10.159 -9.374 -2.484 1.00 78.69 335 GLN A C 1
ATOM 2650 O O . GLN A 1 335 ? -10.508 -10.313 -1.773 1.00 78.69 335 GLN A O 1
ATOM 2655 N N . PHE A 1 336 ? -10.545 -8.120 -2.225 1.00 77.31 336 PHE A N 1
ATOM 2656 C CA . PHE A 1 336 ? -11.432 -7.796 -1.106 1.00 77.31 336 PHE A CA 1
ATOM 2657 C C . PHE A 1 336 ? -12.811 -8.430 -1.257 1.00 77.31 336 PHE A C 1
ATOM 2659 O O . PHE A 1 336 ? -13.314 -9.003 -0.294 1.00 77.31 336 PHE A O 1
ATOM 2666 N N . ARG A 1 337 ? -13.398 -8.404 -2.460 1.00 79.31 337 ARG A N 1
ATOM 2667 C CA . ARG A 1 337 ? -14.682 -9.075 -2.717 1.00 79.31 337 ARG A CA 1
ATOM 2668 C C . ARG A 1 337 ? -14.586 -10.591 -2.530 1.00 79.31 337 ARG A C 1
ATOM 2670 O O . ARG A 1 337 ? -15.487 -11.170 -1.937 1.00 79.31 337 ARG A O 1
ATOM 2677 N N . LEU A 1 338 ? -13.496 -11.222 -2.973 1.00 78.19 338 LEU A N 1
ATOM 2678 C CA . LEU A 1 338 ? -13.246 -12.651 -2.738 1.00 78.19 338 LEU A CA 1
ATOM 2679 C C . LEU A 1 338 ? -13.101 -12.981 -1.246 1.00 78.19 338 LEU A C 1
ATOM 2681 O O . LEU A 1 338 ? -13.677 -13.957 -0.766 1.00 78.19 338 LEU A O 1
ATOM 2685 N N . ALA A 1 339 ? -12.351 -12.160 -0.507 1.00 73.00 339 ALA A N 1
ATOM 2686 C CA . ALA A 1 339 ? -12.143 -12.344 0.925 1.00 73.00 339 ALA A CA 1
ATOM 2687 C C . ALA A 1 339 ? -13.437 -12.139 1.729 1.00 73.00 339 ALA A C 1
ATOM 2689 O O . ALA A 1 339 ? -13.687 -12.884 2.668 1.00 73.00 339 ALA A O 1
ATOM 2690 N N . ALA A 1 340 ? -14.283 -11.183 1.334 1.00 68.88 340 ALA A N 1
ATOM 2691 C CA . ALA A 1 340 ? -15.582 -10.939 1.963 1.00 68.88 340 ALA A CA 1
ATOM 2692 C C . ALA A 1 340 ? -16.626 -12.037 1.672 1.00 68.88 340 ALA A C 1
ATOM 2694 O O . ALA A 1 340 ? -17.599 -12.161 2.410 1.00 68.88 340 ALA A O 1
ATOM 2695 N N . GLN A 1 341 ? -16.447 -12.820 0.601 1.00 64.88 341 GLN A N 1
ATOM 2696 C CA . GLN A 1 341 ? -17.331 -13.932 0.223 1.00 64.88 341 GLN A CA 1
ATOM 2697 C C . GLN A 1 341 ? -16.900 -15.288 0.804 1.00 64.88 341 GLN A C 1
ATOM 2699 O O . GLN A 1 341 ? -17.644 -16.260 0.671 1.00 64.88 341 GLN A O 1
ATOM 2704 N N . SER A 1 342 ? -15.719 -15.381 1.425 1.00 46.00 342 SER A N 1
ATOM 2705 C CA . SER A 1 342 ? -15.271 -16.611 2.086 1.00 46.00 342 SER A CA 1
ATOM 2706 C C . SER A 1 342 ? -15.902 -16.705 3.488 1.00 46.00 342 SER A C 1
ATOM 2708 O O . SER A 1 342 ? -15.687 -15.784 4.276 1.00 46.00 342 SER A O 1
ATOM 2710 N N . PRO A 1 343 ? -16.706 -17.750 3.778 1.00 41.53 343 PRO A N 1
ATOM 2711 C CA . PRO A 1 343 ? -17.476 -17.883 5.020 1.00 41.53 343 PRO A CA 1
ATOM 2712 C C . PRO A 1 343 ? -16.630 -18.115 6.275 1.00 41.53 343 PRO A C 1
ATOM 2714 O O . PRO A 1 343 ? -15.528 -18.705 6.160 1.00 41.53 343 PRO A O 1
#

Radius of gyration: 30.19 Å; Cα contacts (8 Å, |Δi|>4): 123; chains: 1; bounding box: 73×85×70 Å